Protein AF-A0A2M9LLR1-F1 (afdb_monomer_lite)

Secondary structure (DSSP, 8-state):
--HHHHHHHHHHHHHHHHHHHHHHHHHHHHHHHH--S--EEEEEEE--TT---HHHHHHHHHHHHHTT-EEEEEEEESS---GGG-HHHHHHHHHHHTTS-SEEEES-HHHH-SSHHHHHHHHHHHHHTT-EEEESS-TT-------------------HHHHHHHHHHHHHHHHHHHHHHHS-TT-

pLDDT: mean 81.19, std 18.52, range [30.81, 98.06]

Foldseek 3Di:
DCVPVVVVVVVVQLVLLVVLLVLQVVLQVVLCVVPVAAWEAEEEAAAAPPDPCVVVSVVQQVVSVVVRHHHQYYFYHNDQDALVVGPSSVVRLVCLVVVVGQAYEYAELVRNNPDSVSSVVVSVSSSVSSGHYHYVARSNPDPPDDPDPDDPPDPDPPPPVVVVVVVVVVVVVVVVVVVVVVPDPPD

Radius of gyration: 23.76 Å; chains: 1; bounding box: 39×79×55 Å

Structure (mmCIF, N/CA/C/O backbone):
data_AF-A0A2M9LLR1-F1
#
_entry.id   AF-A0A2M9LLR1-F1
#
loop_
_atom_site.group_PDB
_atom_site.id
_atom_site.type_symbol
_atom_site.label_atom_id
_atom_site.label_alt_id
_atom_site.label_comp_id
_atom_site.label_asym_id
_atom_site.label_entity_id
_atom_site.label_seq_id
_atom_site.pdbx_PDB_ins_code
_atom_site.Cartn_x
_atom_site.Cartn_y
_atom_site.Cartn_z
_atom_site.occupancy
_atom_site.B_iso_or_equiv
_atom_site.auth_seq_id
_atom_site.auth_comp_id
_atom_site.auth_asym_id
_atom_site.auth_atom_id
_atom_site.pdbx_PDB_model_num
ATOM 1 N N . MET A 1 1 ? -4.304 -12.477 -36.040 1.00 52.28 1 MET A N 1
ATOM 2 C CA . MET A 1 1 ? -3.828 -12.483 -34.637 1.00 52.28 1 MET A CA 1
ATOM 3 C C . MET A 1 1 ? -4.154 -11.133 -33.987 1.00 52.28 1 MET A C 1
ATOM 5 O O . MET A 1 1 ? -3.619 -10.141 -34.442 1.00 52.28 1 MET A O 1
ATOM 9 N N . ASN A 1 2 ? -5.002 -10.941 -32.975 1.00 56.09 2 ASN A N 1
ATO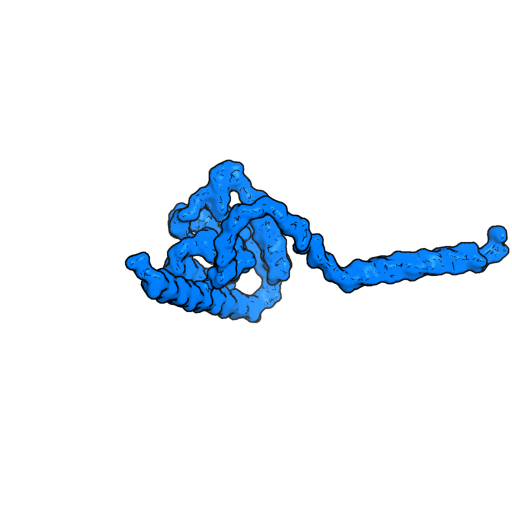M 10 C CA . ASN A 1 2 ? -6.262 -11.576 -32.572 1.00 56.09 2 ASN A CA 1
ATOM 11 C C . ASN A 1 2 ? -6.960 -10.575 -31.607 1.00 56.09 2 ASN A C 1
ATOM 13 O O . ASN A 1 2 ? -6.703 -10.578 -30.403 1.00 56.09 2 ASN A O 1
ATOM 17 N N . LEU A 1 3 ? -7.794 -9.661 -32.126 1.00 68.81 3 LEU A N 1
ATOM 18 C CA . LEU A 1 3 ? -8.479 -8.633 -31.312 1.00 68.81 3 LEU A CA 1
ATOM 19 C C . LEU A 1 3 ? -9.367 -9.259 -30.216 1.00 68.81 3 LEU A C 1
ATOM 21 O O . LEU A 1 3 ? -9.417 -8.753 -29.097 1.00 68.81 3 LEU A O 1
ATOM 25 N N . ALA A 1 4 ? -9.999 -10.401 -30.506 1.00 72.56 4 ALA A N 1
ATOM 26 C CA . ALA A 1 4 ? -10.830 -11.138 -29.551 1.00 72.56 4 ALA A CA 1
ATOM 27 C C . ALA A 1 4 ? -10.030 -11.707 -28.360 1.00 72.56 4 ALA A C 1
ATOM 29 O O . ALA A 1 4 ? -10.494 -11.660 -27.218 1.00 72.56 4 ALA A O 1
ATOM 30 N N . THR A 1 5 ? -8.802 -12.185 -28.594 1.00 78.38 5 THR A N 1
ATOM 31 C CA . THR A 1 5 ? -7.925 -12.708 -27.530 1.00 78.38 5 THR A CA 1
ATOM 32 C C . THR A 1 5 ? -7.439 -11.589 -26.609 1.00 78.38 5 THR A C 1
ATOM 34 O O . THR A 1 5 ? -7.431 -11.763 -25.392 1.00 78.38 5 THR A O 1
ATOM 37 N N . ASN A 1 6 ? -7.105 -10.417 -27.161 1.00 74.12 6 ASN A N 1
ATOM 38 C CA . ASN A 1 6 ? -6.705 -9.257 -26.357 1.00 74.12 6 ASN A CA 1
ATOM 39 C C . ASN A 1 6 ? -7.861 -8.722 -25.504 1.00 74.12 6 ASN A C 1
ATOM 41 O O . ASN A 1 6 ? -7.662 -8.436 -24.326 1.00 74.12 6 ASN A O 1
ATOM 45 N N . ARG A 1 7 ? -9.075 -8.650 -26.067 1.00 75.81 7 ARG A N 1
ATOM 46 C CA . ARG A 1 7 ? -10.267 -8.207 -25.331 1.00 75.81 7 ARG A CA 1
ATOM 47 C C . ARG A 1 7 ? -10.606 -9.143 -24.171 1.00 75.81 7 ARG A C 1
ATOM 49 O O . ARG A 1 7 ? -10.890 -8.668 -23.080 1.00 75.81 7 ARG A O 1
ATOM 56 N N . SER A 1 8 ? -10.527 -10.455 -24.390 1.00 75.06 8 SER A N 1
ATOM 57 C CA . SER A 1 8 ? -10.793 -11.443 -23.337 1.00 75.06 8 SER A CA 1
ATOM 58 C C . SER A 1 8 ? -9.793 -11.302 -22.187 1.00 75.06 8 SER A C 1
ATOM 60 O O . SER A 1 8 ? -10.201 -11.161 -21.041 1.00 75.06 8 SER A O 1
ATOM 62 N N . ARG A 1 9 ? -8.488 -11.222 -22.490 1.00 73.38 9 ARG A N 1
ATOM 63 C CA . ARG A 1 9 ? -7.434 -11.010 -21.480 1.00 73.38 9 ARG A CA 1
ATOM 64 C C . ARG A 1 9 ? -7.627 -9.724 -20.677 1.00 73.38 9 ARG A C 1
ATOM 66 O O . ARG A 1 9 ? -7.435 -9.733 -19.469 1.00 73.38 9 ARG A O 1
ATOM 73 N N . GLN A 1 10 ? -8.026 -8.635 -21.336 1.00 74.50 10 GLN A N 1
ATOM 74 C CA . GLN A 1 10 ? -8.311 -7.370 -20.657 1.00 74.50 10 GLN A CA 1
ATOM 75 C C . GLN A 1 10 ? -9.495 -7.486 -19.697 1.00 74.50 10 GLN A C 1
ATOM 77 O O . GLN A 1 10 ? -9.383 -7.040 -18.562 1.00 74.50 10 GLN A O 1
ATOM 82 N N . LEU A 1 11 ? -10.597 -8.113 -20.121 1.00 76.44 11 LEU A N 1
ATOM 83 C CA . LEU A 1 11 ? -11.769 -8.307 -19.264 1.00 76.44 11 LEU A CA 1
ATOM 84 C C . LEU A 1 11 ? -11.443 -9.163 -18.034 1.00 76.44 11 LEU A C 1
ATOM 86 O O . LEU A 1 11 ? -11.833 -8.792 -16.929 1.00 76.44 11 LEU A O 1
ATOM 90 N N . PHE A 1 12 ? -10.678 -10.246 -18.209 1.00 75.56 12 PHE A N 1
ATOM 91 C CA . PHE A 1 12 ? -10.213 -11.069 -17.089 1.00 75.56 12 PHE A CA 1
ATOM 92 C C . PHE A 1 12 ? -9.346 -10.259 -16.118 1.00 75.56 12 PHE A C 1
ATOM 94 O O . PHE A 1 12 ? -9.668 -10.196 -14.934 1.00 75.56 12 PHE A O 1
ATOM 101 N N . ALA A 1 13 ? -8.331 -9.546 -16.615 1.00 75.00 13 ALA A N 1
ATOM 102 C CA . ALA A 1 13 ? -7.465 -8.722 -15.771 1.00 75.00 13 ALA A CA 1
ATOM 103 C C . ALA A 1 13 ? -8.236 -7.615 -15.025 1.00 75.00 13 ALA A C 1
ATOM 105 O O . ALA A 1 13 ? -7.942 -7.321 -13.870 1.00 75.00 13 ALA A O 1
ATOM 106 N N . THR A 1 14 ? -9.248 -7.006 -15.653 1.00 83.19 14 THR A N 1
ATOM 107 C CA . THR A 1 14 ? -10.120 -6.030 -14.984 1.00 83.19 14 THR A CA 1
ATOM 108 C C . THR A 1 14 ? -10.959 -6.679 -13.887 1.00 83.19 14 THR A C 1
ATOM 110 O O . THR A 1 14 ? -11.042 -6.124 -12.794 1.00 83.19 14 THR A O 1
ATOM 113 N N . SER A 1 15 ? -11.549 -7.851 -14.148 1.00 87.94 15 SER A N 1
ATOM 114 C CA . SER A 1 15 ? -12.331 -8.577 -13.139 1.00 87.94 15 SER A CA 1
ATOM 115 C C . SER A 1 15 ? -11.479 -8.993 -11.939 1.00 87.94 15 SER A C 1
ATOM 117 O O . SER A 1 15 ? -11.919 -8.899 -10.796 1.00 87.94 15 SER A O 1
ATOM 119 N N . GLU A 1 16 ? -10.227 -9.369 -12.187 1.00 92.56 16 GLU A N 1
ATOM 120 C CA . GLU A 1 16 ? -9.299 -9.776 -11.143 1.00 92.56 16 GLU A CA 1
ATOM 121 C C . GLU A 1 16 ? -8.815 -8.586 -10.311 1.00 92.56 16 GLU A C 1
ATOM 123 O O . GLU A 1 16 ? -8.871 -8.634 -9.085 1.00 92.56 16 GLU A O 1
ATOM 128 N N . LYS A 1 17 ? -8.443 -7.472 -10.953 1.00 93.38 17 LYS A N 1
ATOM 129 C CA . LYS A 1 17 ? -8.099 -6.228 -10.247 1.00 93.38 17 LYS A CA 1
ATOM 130 C C . LYS A 1 17 ? -9.261 -5.688 -9.411 1.00 93.38 17 LYS A C 1
ATOM 132 O O . LYS A 1 17 ? -9.021 -5.171 -8.325 1.00 93.38 17 LYS A O 1
ATOM 137 N N . GLN A 1 18 ? -10.502 -5.833 -9.881 1.00 93.94 18 GLN A N 1
ATOM 138 C CA . GLN A 1 18 ? -11.682 -5.479 -9.089 1.00 93.94 18 GLN A CA 1
ATOM 139 C C . GLN A 1 18 ? -11.809 -6.372 -7.850 1.00 93.94 18 GLN A C 1
ATOM 141 O O . GLN A 1 18 ? -11.953 -5.854 -6.748 1.00 93.94 18 GLN A O 1
ATOM 146 N N . ARG A 1 19 ? -11.668 -7.695 -8.000 1.00 96.06 19 ARG A N 1
ATOM 147 C CA . ARG A 1 19 ? -11.695 -8.630 -6.865 1.00 96.06 19 ARG A CA 1
ATOM 148 C C . ARG A 1 19 ? -10.631 -8.291 -5.814 1.00 96.06 19 ARG A C 1
ATOM 150 O O . ARG A 1 19 ? -10.919 -8.333 -4.622 1.00 96.06 19 ARG A O 1
ATOM 157 N N . LEU A 1 20 ? -9.411 -7.960 -6.240 1.00 97.00 20 LEU A N 1
ATOM 158 C CA . LEU A 1 20 ? -8.318 -7.600 -5.326 1.00 97.00 20 LEU A CA 1
ATOM 159 C C . LEU A 1 20 ? -8.561 -6.250 -4.641 1.00 97.00 20 LEU A C 1
ATOM 161 O O . LEU A 1 20 ? -8.298 -6.119 -3.446 1.00 97.00 20 LEU A O 1
ATOM 165 N N . GLN A 1 21 ? -9.144 -5.286 -5.357 1.00 96.19 21 GLN A N 1
ATOM 166 C CA . GLN A 1 21 ? -9.606 -4.033 -4.765 1.00 96.19 21 GLN A CA 1
ATOM 167 C C . GLN A 1 21 ? -10.665 -4.275 -3.682 1.00 96.19 21 GLN A C 1
ATOM 169 O O . GLN A 1 21 ? -10.582 -3.671 -2.611 1.00 96.19 21 GLN A O 1
ATOM 174 N N . ASP A 1 22 ? -11.635 -5.155 -3.939 1.00 95.88 22 ASP A N 1
ATOM 175 C CA . ASP A 1 22 ? -12.692 -5.490 -2.980 1.00 95.88 22 ASP A CA 1
ATOM 176 C C . ASP A 1 22 ? -12.113 -6.198 -1.744 1.00 95.88 22 ASP A C 1
ATOM 178 O O . ASP A 1 22 ? -12.464 -5.850 -0.615 1.00 95.88 22 ASP A O 1
ATOM 182 N N . LEU A 1 23 ? -11.161 -7.120 -1.939 1.00 96.56 23 LEU A N 1
ATOM 183 C CA . LEU A 1 23 ? -10.432 -7.786 -0.854 1.00 96.56 23 LEU A CA 1
ATOM 184 C C . LEU A 1 23 ? -9.700 -6.772 0.036 1.00 96.56 23 LEU A C 1
ATOM 186 O O . LEU A 1 23 ? -9.885 -6.761 1.253 1.00 96.56 23 LEU A O 1
ATOM 190 N N . ARG A 1 24 ? -8.905 -5.879 -0.567 1.00 97.50 24 ARG A N 1
ATOM 191 C CA . ARG A 1 24 ? -8.174 -4.836 0.165 1.00 97.50 24 ARG A CA 1
ATOM 192 C C . ARG A 1 24 ? -9.120 -3.889 0.901 1.00 97.50 24 ARG A C 1
ATOM 194 O O . ARG A 1 24 ? -8.869 -3.545 2.054 1.00 97.50 24 ARG A O 1
ATOM 201 N N . ALA A 1 25 ? -10.193 -3.449 0.243 1.00 95.44 25 ALA A N 1
ATOM 202 C CA . ALA A 1 25 ? -11.180 -2.558 0.842 1.00 95.44 25 ALA A CA 1
ATOM 203 C C . ALA A 1 25 ? -11.867 -3.213 2.047 1.00 95.44 25 ALA A C 1
ATOM 205 O O . ALA A 1 25 ? -11.992 -2.569 3.086 1.00 95.44 25 ALA A O 1
ATOM 206 N N . SER A 1 26 ? -12.236 -4.493 1.935 1.00 95.44 26 SER A N 1
ATOM 207 C CA . SER A 1 26 ? -12.837 -5.262 3.027 1.00 95.44 26 SER A CA 1
ATOM 208 C C . SER A 1 26 ? -11.895 -5.396 4.228 1.00 95.44 26 SER A C 1
ATOM 210 O O . SER A 1 26 ? -12.316 -5.124 5.352 1.00 95.44 26 SER A O 1
ATOM 212 N N . HIS A 1 27 ? -10.614 -5.722 4.007 1.00 95.19 27 HIS A N 1
ATOM 213 C CA . HIS A 1 27 ? -9.617 -5.765 5.084 1.00 95.19 27 HIS A CA 1
ATOM 214 C C . HIS A 1 27 ? -9.467 -4.405 5.771 1.00 95.19 27 HIS A C 1
ATOM 216 O O . HIS A 1 27 ? -9.593 -4.311 6.991 1.00 95.19 27 HIS A O 1
ATOM 222 N N . ASN A 1 28 ? -9.260 -3.335 4.998 1.00 94.62 28 ASN A N 1
ATOM 223 C CA . ASN A 1 28 ? -9.081 -1.997 5.560 1.00 94.62 28 ASN A CA 1
ATOM 224 C C . ASN A 1 28 ? -10.325 -1.514 6.320 1.00 94.62 28 ASN A C 1
ATOM 226 O O . ASN A 1 28 ? -10.191 -0.870 7.358 1.00 94.62 28 ASN A O 1
ATOM 230 N N . GLN A 1 29 ? -11.528 -1.823 5.825 1.00 93.69 29 GLN A N 1
ATOM 231 C CA . GLN A 1 29 ? -12.774 -1.499 6.516 1.00 93.69 29 GLN A CA 1
ATOM 232 C C . GLN A 1 29 ? -12.857 -2.219 7.865 1.00 93.69 29 GLN A C 1
ATOM 234 O O . GLN A 1 29 ? -13.061 -1.559 8.880 1.00 93.69 29 GLN A O 1
ATOM 239 N N . CYS A 1 30 ? -12.633 -3.536 7.886 1.00 92.62 30 CYS A N 1
ATOM 240 C CA . CYS A 1 30 ? -12.633 -4.331 9.116 1.00 92.62 30 CYS A CA 1
ATOM 241 C C . CYS A 1 30 ? -11.644 -3.767 10.150 1.00 92.62 30 CYS A C 1
ATOM 243 O O . CYS A 1 30 ? -11.987 -3.572 11.314 1.00 92.62 30 CYS A O 1
ATOM 245 N N . ILE A 1 31 ? -10.430 -3.415 9.717 1.00 90.31 31 ILE A N 1
ATOM 246 C CA . ILE A 1 31 ? -9.400 -2.841 10.591 1.00 90.31 31 ILE A CA 1
ATOM 247 C C . ILE A 1 31 ? -9.836 -1.481 11.148 1.00 90.31 31 ILE A C 1
ATOM 249 O O . ILE A 1 31 ? -9.691 -1.244 12.344 1.00 90.31 31 ILE A O 1
ATOM 253 N N . ASN A 1 32 ? -10.393 -0.599 10.315 1.00 88.81 32 ASN A N 1
ATOM 254 C CA . ASN A 1 32 ? -10.867 0.715 10.760 1.00 88.81 32 ASN A CA 1
ATOM 255 C C . ASN A 1 32 ? -12.050 0.614 11.739 1.00 88.81 32 ASN A C 1
ATOM 257 O O . ASN A 1 32 ? -12.166 1.442 12.640 1.00 88.81 32 ASN A O 1
ATOM 261 N N . GLU A 1 33 ? -12.908 -0.398 11.588 1.00 90.31 33 GLU A N 1
ATOM 262 C CA . GLU A 1 33 ? -14.006 -0.681 12.520 1.00 90.31 33 GLU A CA 1
ATOM 263 C C . GLU A 1 33 ? -13.491 -1.220 13.862 1.00 90.31 33 GLU A C 1
ATOM 265 O O . GLU A 1 33 ? -13.929 -0.766 14.920 1.00 90.31 33 GLU A O 1
ATOM 270 N N . LEU A 1 34 ? -12.530 -2.149 13.834 1.00 88.38 34 LEU A N 1
ATOM 271 C CA . LEU A 1 34 ? -11.910 -2.708 15.040 1.00 88.38 34 LEU A CA 1
ATOM 272 C C . LEU A 1 34 ? -11.050 -1.682 15.786 1.00 88.38 34 LEU A C 1
ATOM 274 O O . LEU A 1 34 ? -10.883 -1.768 17.005 1.00 88.38 34 LEU A O 1
ATOM 278 N N . PHE A 1 35 ? -10.490 -0.715 15.061 1.00 87.44 35 PHE A N 1
ATOM 279 C CA . PHE A 1 35 ? -9.485 0.196 15.576 1.00 87.44 35 PHE A CA 1
ATOM 280 C C . PHE A 1 35 ? -9.691 1.643 15.095 1.00 87.44 35 PHE A C 1
ATOM 282 O O . PHE A 1 35 ? -8.967 2.116 14.219 1.00 87.44 35 PHE A O 1
ATOM 289 N N . PRO A 1 36 ? -10.608 2.396 15.722 1.00 82.94 36 PRO A N 1
ATOM 290 C CA . PRO A 1 36 ? -11.066 3.695 15.219 1.00 82.94 36 PRO A CA 1
ATOM 291 C C . PRO A 1 36 ? -10.065 4.852 15.392 1.00 82.94 36 PRO A C 1
ATOM 293 O O . PRO A 1 36 ? -10.331 5.972 14.961 1.00 82.94 36 PRO A O 1
ATOM 296 N N . THR A 1 37 ? -8.934 4.632 16.063 1.00 84.69 37 THR A N 1
ATOM 297 C CA . THR A 1 37 ? -7.925 5.672 16.299 1.00 84.69 37 THR A CA 1
ATOM 298 C C . THR A 1 37 ? -6.991 5.838 15.097 1.00 84.69 37 THR A C 1
ATOM 300 O O . THR A 1 37 ? -6.647 4.833 14.472 1.00 84.69 37 THR A O 1
ATOM 303 N N . PRO A 1 38 ? -6.488 7.062 14.829 1.00 79.12 38 PRO A N 1
ATOM 304 C CA . PRO A 1 38 ? -5.433 7.301 13.847 1.00 79.12 38 PRO A CA 1
ATOM 305 C C . PRO A 1 38 ? -4.266 6.329 14.006 1.00 79.12 38 PRO A C 1
ATOM 307 O O . PRO A 1 38 ? -3.819 6.053 15.121 1.00 79.12 38 PRO A O 1
ATOM 310 N N . ARG A 1 39 ? -3.783 5.809 12.878 1.00 82.31 39 ARG A N 1
ATOM 311 C CA . ARG A 1 39 ? -2.788 4.733 12.830 1.00 82.31 39 ARG A CA 1
ATOM 312 C C . ARG A 1 39 ? -1.532 5.177 12.093 1.00 82.31 39 ARG A C 1
ATOM 314 O O . ARG A 1 39 ? -1.634 5.919 11.115 1.00 82.31 39 ARG A O 1
ATOM 321 N N . GLY A 1 40 ? -0.380 4.713 12.571 1.00 93.62 40 GLY A N 1
ATOM 322 C CA . GLY A 1 40 ? 0.891 4.899 11.882 1.00 93.62 40 GLY A CA 1
ATOM 323 C C . GLY A 1 40 ? 0.955 3.968 10.676 1.00 93.62 40 GLY A C 1
ATOM 324 O O . GLY A 1 40 ? 0.631 2.788 10.808 1.00 93.62 40 GLY A O 1
ATOM 325 N N . VAL A 1 41 ? 1.338 4.485 9.514 1.00 96.19 41 VAL A N 1
ATOM 326 C CA . VAL A 1 41 ? 1.592 3.686 8.309 1.00 96.19 41 VAL A CA 1
ATOM 327 C C . VAL A 1 41 ? 2.987 3.985 7.780 1.00 96.19 41 VAL A C 1
ATOM 329 O O . VAL A 1 41 ? 3.443 5.125 7.845 1.00 96.19 41 VAL A O 1
ATOM 332 N N . VAL A 1 42 ? 3.662 2.967 7.254 1.00 97.25 42 VAL A N 1
ATOM 333 C CA . VAL A 1 42 ? 4.939 3.137 6.550 1.00 97.25 42 VAL A CA 1
ATOM 334 C C . VAL A 1 42 ? 4.657 3.682 5.154 1.00 97.25 42 VAL A C 1
ATOM 336 O O . VAL A 1 42 ? 3.858 3.100 4.417 1.00 97.25 42 VAL A O 1
ATOM 339 N N . ALA A 1 43 ? 5.302 4.774 4.761 1.00 96.94 43 ALA A N 1
ATOM 340 C CA . ALA A 1 43 ? 5.310 5.189 3.367 1.00 96.94 43 ALA A CA 1
ATOM 341 C C . ALA A 1 43 ? 6.330 4.339 2.603 1.00 96.94 43 ALA A C 1
ATOM 343 O O . ALA A 1 43 ? 7.498 4.281 2.978 1.00 96.94 43 ALA A O 1
ATOM 344 N N . TYR A 1 44 ? 5.898 3.661 1.538 1.00 96.75 44 TYR A N 1
ATOM 345 C CA . TYR A 1 44 ? 6.779 2.814 0.736 1.00 96.75 44 TYR A CA 1
ATOM 346 C C . TYR A 1 44 ? 6.795 3.208 -0.742 1.00 96.75 44 TYR A C 1
ATOM 348 O O . TYR A 1 44 ? 5.747 3.367 -1.378 1.00 96.75 44 TYR A O 1
ATOM 356 N N . ALA A 1 45 ? 8.001 3.325 -1.300 1.00 94.94 45 ALA A N 1
ATOM 357 C CA . ALA A 1 45 ? 8.227 3.683 -2.695 1.00 94.94 45 ALA A CA 1
ATOM 358 C C . ALA A 1 45 ? 9.323 2.827 -3.347 1.00 94.94 45 ALA A C 1
ATOM 360 O O . ALA A 1 45 ? 10.306 2.449 -2.718 1.00 94.94 45 ALA A O 1
ATOM 361 N N . VAL A 1 46 ? 9.182 2.567 -4.648 1.00 92.69 46 VAL A N 1
ATOM 362 C CA . VAL A 1 46 ? 10.279 2.050 -5.476 1.00 92.69 46 VAL A CA 1
ATOM 363 C C . VAL A 1 46 ? 10.828 3.215 -6.292 1.00 92.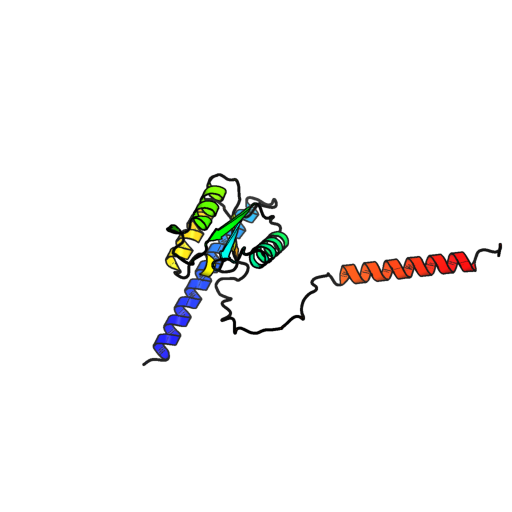69 46 VAL A C 1
ATOM 365 O O . VAL A 1 46 ? 10.108 3.777 -7.121 1.00 92.69 46 VAL A O 1
ATOM 368 N N . THR A 1 47 ? 12.074 3.609 -6.042 1.00 88.94 47 THR A N 1
ATOM 369 C CA . THR A 1 47 ? 12.708 4.785 -6.652 1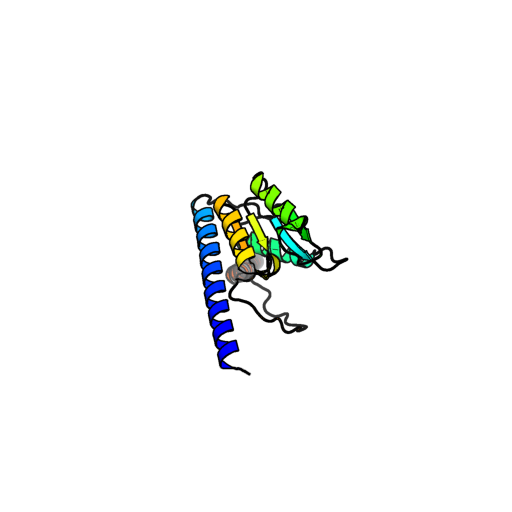.00 88.94 47 THR A CA 1
ATOM 370 C C . THR A 1 47 ? 13.747 4.380 -7.695 1.00 88.94 47 THR A C 1
ATOM 372 O O . THR A 1 47 ? 14.178 3.233 -7.769 1.00 88.94 47 THR A O 1
ATOM 375 N N . ALA A 1 48 ? 14.129 5.319 -8.561 1.00 84.75 48 ALA A N 1
ATOM 376 C CA . ALA A 1 48 ? 15.267 5.123 -9.454 1.00 84.75 48 ALA A CA 1
ATOM 377 C C . ALA A 1 48 ? 16.587 5.313 -8.690 1.00 84.75 48 ALA A C 1
ATOM 379 O O . ALA A 1 48 ? 16.629 6.038 -7.698 1.00 84.75 48 ALA A O 1
ATOM 380 N N . ASP A 1 49 ? 17.671 4.716 -9.188 1.00 82.44 49 ASP A N 1
ATOM 381 C CA . ASP A 1 49 ? 19.000 4.889 -8.596 1.00 82.44 49 ASP A CA 1
ATOM 382 C C . ASP A 1 49 ? 19.389 6.378 -8.524 1.00 82.44 49 ASP A C 1
ATOM 384 O O .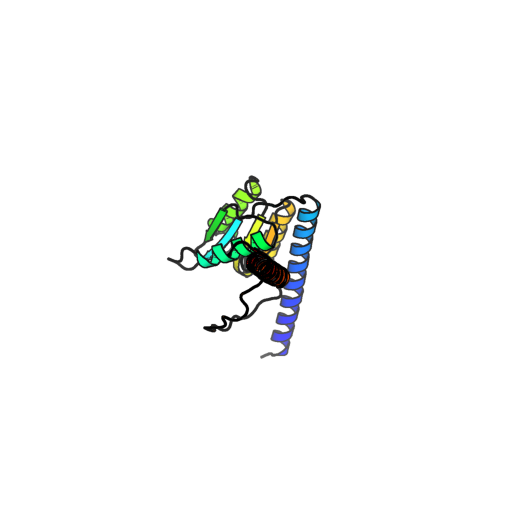 ASP A 1 49 ? 19.169 7.140 -9.470 1.00 82.44 49 ASP A O 1
ATOM 388 N N . GLY A 1 50 ? 19.911 6.800 -7.373 1.00 77.94 50 GLY A N 1
ATOM 389 C CA . GLY A 1 50 ? 20.221 8.200 -7.072 1.00 77.94 50 GLY A CA 1
ATOM 390 C C . GLY A 1 50 ? 19.019 9.118 -6.797 1.00 77.94 50 GLY A C 1
ATOM 391 O O . GLY A 1 50 ? 19.232 10.308 -6.569 1.00 77.94 50 GLY A O 1
ATOM 392 N N . ASN A 1 51 ? 17.777 8.615 -6.801 1.00 82.44 51 ASN A N 1
ATOM 393 C CA . ASN A 1 51 ? 16.595 9.366 -6.365 1.00 82.44 51 ASN A CA 1
ATOM 394 C C . ASN A 1 51 ? 16.262 9.026 -4.903 1.00 82.44 51 ASN A C 1
ATOM 396 O O . ASN A 1 51 ? 16.021 7.868 -4.562 1.00 82.44 51 ASN A O 1
ATOM 400 N N . ASP A 1 52 ? 16.215 10.053 -4.057 1.00 82.31 52 ASP A N 1
ATOM 401 C CA . ASP A 1 52 ? 15.875 9.949 -2.634 1.00 82.31 52 ASP A CA 1
ATOM 402 C C . ASP A 1 52 ? 14.369 9.757 -2.375 1.00 82.31 52 ASP A C 1
ATOM 404 O O . ASP A 1 52 ? 13.954 9.586 -1.233 1.00 82.31 52 ASP A O 1
ATOM 408 N N . GLY A 1 53 ? 13.538 9.819 -3.422 1.00 85.31 53 GLY A N 1
ATOM 409 C CA . GLY A 1 53 ? 12.092 9.644 -3.325 1.00 85.31 53 GLY A CA 1
ATOM 410 C C . GLY A 1 53 ? 11.384 10.774 -2.581 1.00 85.31 53 GLY A C 1
ATOM 411 O O . GLY A 1 53 ? 10.209 10.634 -2.244 1.00 85.31 53 GLY A O 1
ATOM 412 N N . SER A 1 54 ? 12.051 11.905 -2.310 1.00 88.69 54 SER A N 1
ATOM 413 C CA . SER A 1 54 ? 11.526 12.969 -1.442 1.00 88.69 54 SER A CA 1
ATOM 414 C C . SER A 1 54 ? 10.136 13.459 -1.864 1.00 88.69 54 SER A C 1
ATOM 416 O O . SER A 1 54 ? 9.281 13.761 -1.023 1.00 88.69 54 SER A O 1
ATOM 418 N N . LYS A 1 55 ? 9.878 13.537 -3.176 1.00 88.06 55 LYS A N 1
ATOM 419 C CA . LYS A 1 55 ? 8.576 13.959 -3.719 1.00 88.06 55 LYS A CA 1
ATOM 420 C C . LYS A 1 55 ? 7.520 12.873 -3.557 1.00 88.06 55 LYS A C 1
ATOM 422 O O . LYS A 1 55 ? 6.398 13.179 -3.155 1.00 88.06 55 LYS A O 1
ATOM 427 N N . GLU A 1 56 ? 7.878 11.635 -3.864 1.00 90.31 56 GLU A N 1
ATOM 428 C CA . GLU A 1 56 ? 7.031 10.458 -3.728 1.00 90.31 56 GLU A CA 1
ATOM 429 C C . GLU A 1 56 ? 6.602 10.278 -2.269 1.00 90.31 56 GLU A C 1
ATOM 431 O O . GLU A 1 56 ? 5.404 10.221 -1.994 1.00 90.31 56 GLU A O 1
ATOM 436 N N . PHE A 1 57 ? 7.540 10.320 -1.322 1.00 94.38 57 PHE A N 1
ATOM 437 C CA . PHE A 1 57 ? 7.233 10.242 0.105 1.00 94.38 57 PHE A CA 1
ATOM 438 C C . PHE A 1 57 ? 6.368 11.408 0.571 1.00 94.38 57 PHE A C 1
ATOM 440 O O . PHE A 1 57 ? 5.350 11.189 1.220 1.00 94.38 57 PHE A O 1
ATOM 447 N N . SER A 1 58 ? 6.672 12.644 0.165 1.00 92.00 58 SER A N 1
ATOM 448 C CA . SER A 1 58 ? 5.820 13.796 0.502 1.00 92.00 58 SER A CA 1
ATOM 449 C C . SER A 1 58 ? 4.370 13.605 0.038 1.00 92.00 58 SER A C 1
ATOM 451 O O . SER A 1 58 ? 3.434 13.927 0.772 1.00 92.00 58 SER A O 1
ATOM 453 N N . GLN A 1 59 ? 4.171 13.037 -1.156 1.00 93.44 59 GLN A N 1
ATOM 454 C CA . GLN A 1 59 ? 2.843 12.706 -1.665 1.00 93.44 59 GLN A CA 1
ATOM 455 C C . GLN A 1 59 ? 2.176 11.596 -0.839 1.00 93.44 59 GLN A C 1
ATOM 457 O O . GLN A 1 59 ? 1.001 11.728 -0.494 1.00 93.44 59 GLN A O 1
ATOM 462 N N . LEU A 1 60 ? 2.898 10.519 -0.520 1.00 95.31 60 LEU A N 1
ATOM 463 C CA . LEU A 1 60 ? 2.381 9.409 0.286 1.00 95.31 60 LEU A CA 1
ATOM 464 C C . LEU A 1 60 ? 1.947 9.890 1.675 1.00 95.31 60 LEU A C 1
ATOM 466 O O . LEU A 1 60 ? 0.819 9.624 2.083 1.00 95.31 60 LEU A O 1
ATOM 470 N N . ARG A 1 61 ? 2.775 10.688 2.357 1.00 93.44 61 ARG A N 1
ATOM 471 C CA . ARG A 1 61 ? 2.448 11.261 3.671 1.00 93.44 61 ARG A CA 1
ATOM 472 C C . ARG A 1 61 ? 1.208 12.144 3.621 1.00 93.44 61 ARG A C 1
ATOM 474 O O . ARG A 1 61 ? 0.327 12.015 4.467 1.00 93.44 61 ARG A O 1
ATOM 481 N N . GLN A 1 62 ? 1.101 13.007 2.608 1.00 93.25 62 GLN A N 1
ATOM 482 C CA . GLN A 1 62 ? -0.077 13.858 2.436 1.00 93.25 62 GLN A CA 1
ATOM 483 C C . GLN A 1 62 ? -1.354 13.026 2.246 1.00 93.25 62 GLN A C 1
ATOM 485 O O . GLN A 1 62 ? -2.404 13.370 2.787 1.00 93.25 62 GLN A O 1
ATOM 490 N N . GLN A 1 63 ? -1.274 11.928 1.492 1.00 93.56 63 GLN A N 1
ATOM 491 C CA . GLN A 1 63 ? -2.408 11.027 1.288 1.00 93.56 63 GLN A CA 1
ATOM 492 C C . GLN A 1 63 ? -2.755 10.250 2.562 1.00 93.56 63 GLN A C 1
ATOM 494 O O . GLN A 1 63 ? -3.929 10.180 2.912 1.00 93.56 63 GLN A O 1
ATOM 499 N N . ALA A 1 64 ? -1.765 9.742 3.300 1.00 92.44 64 ALA A N 1
ATOM 500 C CA . ALA A 1 64 ? -1.993 9.092 4.591 1.00 92.44 64 ALA A CA 1
ATOM 501 C C . ALA A 1 64 ? -2.736 10.027 5.560 1.00 92.44 64 ALA A C 1
ATOM 503 O O . ALA A 1 64 ? -3.773 9.651 6.106 1.00 92.44 64 ALA A O 1
ATOM 504 N N . GLN A 1 65 ? -2.279 11.278 5.674 1.00 92.31 65 GLN A N 1
ATOM 505 C CA . GLN A 1 65 ? -2.914 12.309 6.502 1.00 92.31 65 GLN A CA 1
ATOM 506 C C . GLN A 1 65 ? -4.341 12.630 6.062 1.00 92.31 65 GLN A C 1
ATOM 508 O O . GLN A 1 65 ? -5.227 12.756 6.906 1.00 92.31 65 GLN A O 1
ATOM 513 N N . ALA A 1 66 ? -4.597 12.710 4.753 1.00 89.81 66 ALA A N 1
ATOM 514 C CA . ALA A 1 66 ? -5.946 12.912 4.226 1.00 89.81 66 ALA A CA 1
ATOM 515 C C . ALA A 1 66 ? -6.906 11.763 4.589 1.00 89.81 66 ALA A C 1
ATOM 517 O O . ALA A 1 66 ? -8.113 11.980 4.684 1.00 89.81 66 ALA A O 1
ATOM 518 N N . HIS A 1 67 ? -6.372 10.564 4.830 1.00 85.56 67 HIS A N 1
ATOM 519 C CA . HIS A 1 67 ? -7.113 9.395 5.299 1.00 85.56 67 HIS A CA 1
ATOM 520 C C . HIS A 1 67 ? -7.136 9.243 6.832 1.00 85.56 67 HIS A C 1
ATOM 522 O O . HIS A 1 67 ? -7.666 8.256 7.330 1.00 85.56 67 HIS A O 1
ATOM 528 N N . GLY A 1 68 ? -6.614 10.215 7.591 1.00 88.62 68 GLY A N 1
ATOM 529 C CA . GLY A 1 68 ? -6.588 10.165 9.057 1.00 88.62 68 GLY A CA 1
ATOM 530 C C . GLY A 1 68 ? -5.473 9.289 9.637 1.00 88.62 68 GLY A C 1
ATOM 531 O O . GLY A 1 68 ? -5.513 8.949 10.818 1.00 88.62 68 GLY A O 1
ATOM 532 N N . HIS A 1 69 ? -4.475 8.934 8.828 1.00 91.69 69 HIS A N 1
ATOM 533 C CA . HIS A 1 69 ? -3.278 8.207 9.244 1.00 91.69 69 HIS A CA 1
ATOM 534 C C . HIS A 1 69 ? -2.080 9.153 9.328 1.00 91.69 69 HIS A C 1
ATOM 536 O O . HIS A 1 69 ? -2.064 10.220 8.717 1.00 91.69 69 HIS A O 1
ATOM 542 N N . PHE A 1 70 ? -1.055 8.772 10.078 1.00 90.38 70 PHE A N 1
ATOM 543 C CA . PHE A 1 70 ? 0.209 9.503 10.098 1.00 90.38 70 PHE A CA 1
ATOM 544 C C . PHE A 1 70 ? 1.331 8.608 9.595 1.00 90.38 70 PHE A C 1
ATOM 546 O O . PHE A 1 70 ? 1.247 7.383 9.650 1.00 90.38 70 PHE A O 1
ATOM 553 N N . ASP A 1 71 ? 2.373 9.239 9.077 1.00 86.69 71 ASP A N 1
ATOM 554 C CA . ASP A 1 71 ? 3.558 8.531 8.628 1.00 86.69 71 ASP A CA 1
ATOM 555 C C . ASP A 1 71 ? 4.416 8.130 9.827 1.00 86.69 71 ASP A C 1
ATOM 557 O O . ASP A 1 71 ? 4.740 8.969 10.672 1.00 86.69 71 ASP A O 1
ATOM 561 N N . SER A 1 72 ? 4.742 6.842 9.915 1.00 86.31 72 SER A N 1
ATOM 562 C CA . SER A 1 72 ? 5.652 6.320 10.933 1.00 86.31 72 SER A CA 1
ATOM 563 C C . SER A 1 72 ? 7.098 6.260 10.448 1.00 86.31 72 SER A C 1
ATOM 565 O O . SER A 1 72 ? 8.014 6.436 11.250 1.00 86.31 72 SER A O 1
ATOM 567 N N . HIS A 1 73 ? 7.308 5.942 9.167 1.00 89.88 73 HIS A N 1
ATOM 568 C CA . HIS A 1 73 ? 8.623 5.636 8.607 1.00 89.88 73 HIS A CA 1
ATOM 569 C C . HIS A 1 73 ? 8.565 5.610 7.074 1.00 89.88 73 HIS A C 1
ATOM 571 O O . HIS A 1 73 ? 7.588 5.121 6.508 1.00 89.88 73 HIS A O 1
ATOM 577 N N . ASP A 1 74 ? 9.647 6.029 6.421 1.00 94.38 74 ASP A N 1
ATOM 578 C CA . ASP A 1 74 ? 9.827 5.886 4.976 1.00 94.38 74 ASP A CA 1
ATOM 579 C C . ASP A 1 74 ? 10.659 4.627 4.678 1.00 94.38 74 ASP A C 1
ATOM 581 O O . ASP A 1 74 ? 11.739 4.442 5.239 1.00 94.38 74 ASP A O 1
ATOM 585 N N . ALA A 1 75 ? 10.196 3.779 3.763 1.00 94.69 75 ALA A N 1
ATOM 586 C CA . ALA A 1 75 ? 10.938 2.623 3.261 1.00 94.69 75 ALA A CA 1
ATOM 587 C C . ALA A 1 75 ? 11.021 2.657 1.729 1.00 94.69 75 ALA A C 1
ATOM 589 O O . ALA A 1 75 ? 10.063 3.032 1.051 1.00 94.69 75 ALA A O 1
ATOM 590 N N . GLN A 1 76 ? 12.154 2.240 1.161 1.00 94.44 76 GLN A N 1
ATOM 591 C CA . GLN A 1 76 ? 12.332 2.221 -0.293 1.00 94.44 76 GLN A CA 1
ATOM 592 C C . GLN A 1 76 ? 13.144 1.047 -0.814 1.00 94.44 76 GLN A C 1
ATOM 594 O O . GLN A 1 76 ? 13.999 0.501 -0.121 1.00 94.44 76 GLN A O 1
ATOM 599 N N . ASP A 1 77 ? 12.928 0.749 -2.093 1.00 93.44 77 ASP A N 1
ATOM 600 C CA . ASP A 1 77 ? 13.800 -0.091 -2.907 1.00 93.44 77 ASP A CA 1
ATOM 601 C C . ASP A 1 77 ? 14.147 0.611 -4.226 1.00 93.44 77 ASP A C 1
ATOM 603 O O . ASP A 1 77 ? 13.381 1.423 -4.735 1.00 93.44 77 ASP A O 1
ATOM 607 N N . ILE A 1 78 ? 15.295 0.269 -4.815 1.00 86.44 78 ILE A N 1
ATOM 608 C CA . ILE A 1 78 ? 15.776 0.871 -6.077 1.00 86.44 78 ILE A CA 1
ATOM 609 C C . ILE A 1 78 ? 15.221 0.129 -7.312 1.00 86.44 78 ILE A C 1
ATOM 611 O O . ILE A 1 78 ? 15.305 0.592 -8.451 1.00 86.44 78 ILE A O 1
ATOM 615 N N . ARG A 1 79 ? 14.683 -1.083 -7.127 1.00 80.38 79 ARG A N 1
ATOM 616 C CA . ARG A 1 79 ? 14.242 -1.951 -8.228 1.00 80.38 79 ARG A CA 1
ATOM 617 C C . ARG A 1 79 ? 12.904 -2.598 -7.925 1.00 80.38 79 ARG A C 1
ATOM 619 O O . ARG A 1 79 ? 12.682 -3.104 -6.831 1.00 80.38 79 ARG A O 1
ATOM 626 N N . GLY A 1 80 ? 12.046 -2.645 -8.942 1.00 69.00 80 GLY A N 1
ATOM 627 C CA . GLY A 1 80 ? 10.808 -3.420 -8.926 1.00 69.00 80 GLY A CA 1
ATOM 628 C C . GLY A 1 80 ? 11.088 -4.905 -9.145 1.00 69.00 80 GLY A C 1
ATOM 629 O O . GLY A 1 80 ? 10.805 -5.428 -10.219 1.00 69.00 80 GLY A O 1
ATOM 630 N N . CYS A 1 81 ? 11.692 -5.561 -8.156 1.00 79.69 81 CYS A N 1
ATOM 631 C CA . CYS A 1 81 ? 11.778 -7.022 -8.077 1.00 79.69 81 CYS A CA 1
ATOM 632 C C . CYS A 1 81 ? 10.552 -7.579 -7.325 1.00 79.69 81 CYS A C 1
ATOM 634 O O . CYS A 1 81 ? 9.779 -6.806 -6.748 1.00 79.69 81 CYS A O 1
ATOM 636 N N . PRO A 1 82 ? 10.335 -8.903 -7.299 1.00 85.69 82 PRO A N 1
ATOM 637 C CA . PRO A 1 82 ? 9.332 -9.510 -6.430 1.00 85.69 82 PRO A CA 1
ATOM 638 C C . PRO A 1 82 ? 9.443 -9.033 -4.961 1.00 85.69 82 PRO A C 1
ATOM 640 O O . PRO A 1 82 ? 10.538 -8.691 -4.505 1.00 85.69 82 PRO A O 1
ATOM 643 N N . PRO A 1 83 ? 8.325 -8.934 -4.212 1.00 86.56 83 PRO A N 1
ATOM 644 C CA . PRO A 1 83 ? 8.317 -8.439 -2.826 1.00 86.56 83 PRO A CA 1
ATOM 645 C C . PRO A 1 83 ? 9.316 -9.125 -1.883 1.00 86.56 83 PRO A C 1
ATOM 647 O O . PRO A 1 83 ? 9.875 -8.492 -0.993 1.00 86.56 83 PRO A O 1
ATOM 650 N N . ASN A 1 84 ? 9.560 -10.420 -2.081 1.00 88.62 84 ASN A N 1
ATOM 651 C CA . ASN A 1 84 ? 10.453 -11.238 -1.260 1.00 88.62 84 ASN A CA 1
ATOM 652 C C . ASN A 1 84 ? 11.950 -10.954 -1.472 1.00 88.62 84 ASN A C 1
ATOM 654 O O . ASN A 1 84 ? 12.752 -11.404 -0.664 1.00 88.62 84 ASN A O 1
ATOM 658 N N . GLU A 1 85 ? 12.327 -10.226 -2.523 1.00 90.19 85 GLU A N 1
ATOM 659 C CA . GLU A 1 85 ? 13.724 -9.872 -2.827 1.00 90.19 85 GLU A CA 1
ATOM 660 C C . GLU A 1 85 ? 14.063 -8.420 -2.457 1.00 90.19 85 GLU A C 1
ATOM 662 O O . GLU A 1 85 ? 15.158 -7.931 -2.737 1.00 90.19 85 GLU A O 1
ATOM 667 N N . ARG A 1 86 ? 13.107 -7.702 -1.867 1.00 92.44 86 ARG A N 1
ATOM 668 C CA . ARG A 1 86 ? 13.186 -6.266 -1.616 1.00 92.44 86 ARG A CA 1
ATOM 669 C C . ARG A 1 86 ? 13.387 -5.977 -0.137 1.00 92.44 86 ARG A C 1
ATOM 671 O O . ARG A 1 86 ? 12.487 -6.198 0.669 1.00 92.44 86 ARG A O 1
ATOM 678 N N . SER A 1 87 ? 14.559 -5.452 0.212 1.00 94.12 87 SER A N 1
ATOM 679 C CA . SER A 1 87 ? 14.930 -5.133 1.596 1.00 94.12 87 SER A CA 1
ATOM 680 C C . SER A 1 87 ? 14.068 -4.022 2.199 1.00 94.12 87 SER A C 1
ATOM 682 O O . SER A 1 87 ? 13.747 -4.055 3.389 1.00 94.12 87 SER A O 1
ATOM 684 N N . GLY A 1 88 ? 13.652 -3.043 1.389 1.00 95.12 88 GLY A N 1
ATOM 685 C CA . GLY A 1 88 ? 12.725 -2.004 1.830 1.00 95.12 88 GLY A CA 1
ATOM 686 C C . GLY A 1 88 ? 11.357 -2.598 2.156 1.00 95.12 88 GLY A C 1
ATOM 687 O O . GLY A 1 88 ? 10.797 -2.327 3.215 1.00 95.12 88 GLY A O 1
ATOM 688 N N . TRP A 1 89 ? 10.849 -3.480 1.293 1.00 96.75 89 TRP A N 1
ATOM 689 C CA . TRP A 1 89 ? 9.596 -4.197 1.548 1.00 96.75 89 TRP A CA 1
ATOM 690 C C . TRP A 1 89 ? 9.678 -5.158 2.742 1.00 96.75 89 TRP A C 1
ATOM 692 O O . TRP A 1 89 ? 8.738 -5.277 3.526 1.00 96.75 89 TRP A O 1
ATOM 702 N N . GLU A 1 90 ? 10.813 -5.825 2.941 1.00 96.06 90 GLU A N 1
ATOM 703 C CA . GLU A 1 90 ? 11.063 -6.618 4.145 1.00 96.06 90 GLU A CA 1
ATOM 704 C C . GLU A 1 90 ? 11.015 -5.756 5.411 1.00 96.06 90 GLU A C 1
ATOM 706 O O . GLU A 1 90 ? 10.389 -6.158 6.389 1.00 96.06 90 GLU A O 1
ATOM 711 N N . THR A 1 91 ? 11.561 -4.539 5.365 1.00 96.31 91 THR A N 1
ATOM 712 C CA . THR A 1 91 ? 11.479 -3.570 6.470 1.00 96.31 91 THR A CA 1
ATOM 713 C C . THR A 1 91 ? 10.029 -3.167 6.764 1.00 96.31 91 THR A C 1
ATOM 715 O O . THR A 1 91 ? 9.624 -3.112 7.927 1.00 96.31 91 THR A O 1
ATOM 718 N N . VAL A 1 92 ? 9.203 -2.954 5.732 1.00 97.38 92 VAL A N 1
ATOM 719 C CA . VAL A 1 92 ? 7.752 -2.732 5.896 1.00 97.38 92 VAL A CA 1
ATOM 720 C C . VAL A 1 92 ? 7.112 -3.918 6.624 1.00 97.38 92 VAL A C 1
ATOM 722 O O . VAL A 1 92 ? 6.389 -3.735 7.603 1.00 97.38 92 VAL A O 1
ATOM 725 N N . ARG A 1 93 ? 7.390 -5.152 6.186 1.00 97.31 93 ARG A N 1
ATOM 726 C CA . ARG A 1 93 ? 6.820 -6.352 6.816 1.00 97.31 93 ARG A CA 1
ATOM 727 C C . ARG A 1 93 ? 7.288 -6.519 8.261 1.00 97.31 93 ARG A C 1
ATOM 729 O O . ARG A 1 93 ? 6.466 -6.827 9.118 1.00 97.31 93 ARG A O 1
ATOM 736 N N . ALA A 1 94 ? 8.565 -6.282 8.546 1.00 96.44 94 ALA A N 1
ATOM 737 C CA . ALA A 1 94 ? 9.115 -6.360 9.897 1.00 96.44 94 ALA A CA 1
ATOM 738 C C . ALA A 1 94 ? 8.455 -5.335 10.830 1.00 96.44 94 ALA A C 1
ATOM 740 O O . ALA A 1 94 ? 7.909 -5.712 11.862 1.00 96.44 94 ALA A O 1
ATOM 741 N N . THR A 1 95 ? 8.388 -4.065 10.425 1.00 95.88 95 THR A N 1
ATOM 742 C CA . THR A 1 95 ? 7.779 -2.995 11.239 1.00 95.88 95 THR A CA 1
ATOM 743 C C . THR A 1 95 ? 6.291 -3.215 11.507 1.00 95.88 95 THR A C 1
ATOM 745 O O . THR A 1 95 ? 5.811 -2.909 12.599 1.00 95.88 95 THR A O 1
ATOM 748 N N . VAL A 1 96 ? 5.553 -3.778 10.546 1.00 96.12 96 VAL A N 1
ATOM 749 C CA . VAL A 1 96 ? 4.152 -4.177 10.741 1.00 96.12 96 VAL A CA 1
ATOM 750 C C . VAL A 1 96 ? 4.042 -5.382 11.672 1.00 96.12 96 VAL A C 1
ATOM 752 O O . VAL A 1 96 ? 3.222 -5.383 12.587 1.00 96.12 96 VAL A O 1
ATOM 755 N N . TYR A 1 97 ? 4.870 -6.405 11.464 1.00 96.31 97 TYR A N 1
ATOM 756 C CA . TYR A 1 97 ? 4.859 -7.625 12.268 1.00 96.31 97 TYR A CA 1
ATOM 757 C C . TYR A 1 97 ? 5.216 -7.365 13.738 1.00 96.31 97 TYR A C 1
ATOM 759 O O . TYR A 1 97 ? 4.589 -7.920 14.635 1.00 96.31 97 TYR A O 1
ATOM 767 N N . GLU A 1 98 ? 6.183 -6.486 13.983 1.00 94.81 98 GLU A N 1
ATOM 768 C CA . GLU A 1 98 ? 6.625 -6.073 15.318 1.00 94.81 98 GLU A CA 1
ATOM 769 C C . GLU A 1 98 ? 5.658 -5.077 15.985 1.00 94.81 98 GLU A C 1
ATOM 771 O O . GLU A 1 98 ? 5.799 -4.773 17.168 1.00 94.81 98 GLU A O 1
ATOM 776 N N . GLY A 1 99 ? 4.657 -4.579 15.251 1.00 92.62 99 GLY A N 1
ATOM 777 C CA . GLY A 1 99 ? 3.651 -3.644 15.757 1.00 92.62 99 GLY A CA 1
ATOM 778 C C . GLY A 1 99 ? 4.114 -2.186 15.840 1.00 92.62 99 GLY A C 1
ATOM 779 O O . GLY A 1 99 ? 3.398 -1.359 16.405 1.00 92.62 99 GLY A O 1
ATOM 780 N N . PHE A 1 100 ? 5.274 -1.846 15.267 1.00 93.00 100 PHE A N 1
ATOM 781 C CA . PHE A 1 100 ? 5.762 -0.464 15.169 1.00 93.00 100 PHE A CA 1
ATOM 782 C C . PHE A 1 100 ? 4.972 0.375 14.163 1.00 93.00 100 PHE A C 1
ATOM 784 O O . PHE A 1 100 ? 4.881 1.594 14.305 1.00 93.00 100 PHE A O 1
ATOM 791 N N . SER A 1 101 ? 4.387 -0.273 13.159 1.00 94.19 101 SER A N 1
ATOM 792 C CA . SER A 1 101 ? 3.461 0.348 12.222 1.00 94.19 101 SER A CA 1
ATOM 793 C C . SER A 1 101 ? 2.204 -0.498 12.085 1.00 94.19 101 SER A C 1
ATOM 795 O O . SER A 1 101 ? 2.197 -1.700 12.337 1.00 94.19 101 SER A O 1
ATOM 797 N N . ASN A 1 102 ? 1.107 0.130 11.689 1.00 95.06 102 ASN A N 1
ATOM 798 C CA . ASN A 1 102 ? -0.182 -0.531 11.535 1.00 95.06 102 ASN A CA 1
ATOM 799 C C . ASN A 1 102 ? -0.553 -0.754 10.074 1.00 95.06 102 ASN A C 1
ATOM 801 O O . ASN A 1 102 ? -1.696 -1.103 9.783 1.00 95.06 102 ASN A O 1
ATOM 805 N N . GLY A 1 103 ? 0.379 -0.527 9.156 1.00 96.62 103 GLY A N 1
ATOM 806 C CA . GLY A 1 103 ? 0.157 -0.753 7.746 1.00 96.62 103 GLY A CA 1
ATOM 807 C C . GLY A 1 103 ? 1.178 -0.056 6.870 1.00 96.62 103 GLY A C 1
ATOM 808 O O . GLY A 1 103 ? 2.196 0.452 7.335 1.00 96.62 103 GLY A O 1
ATOM 809 N N . VAL A 1 104 ? 0.865 -0.015 5.585 1.00 97.81 104 VAL A N 1
ATOM 810 C CA . VAL A 1 104 ? 1.688 0.619 4.562 1.00 97.81 104 VAL A CA 1
ATOM 811 C C . VAL A 1 104 ? 0.822 1.475 3.647 1.00 97.81 104 VAL A C 1
ATOM 813 O O . VAL A 1 104 ? -0.329 1.134 3.357 1.00 97.81 104 VAL A O 1
ATOM 816 N N . ILE A 1 105 ? 1.382 2.579 3.165 1.00 97.56 105 ILE A N 1
ATOM 817 C CA . ILE A 1 105 ? 0.844 3.349 2.050 1.00 97.56 105 ILE A CA 1
ATOM 818 C C . ILE A 1 105 ? 1.819 3.322 0.875 1.00 97.56 105 ILE A C 1
ATOM 820 O O . ILE A 1 105 ? 3.010 3.594 1.019 1.00 97.56 105 ILE A O 1
ATOM 824 N N . VAL A 1 106 ? 1.294 3.004 -0.305 1.00 96.12 106 VAL A N 1
ATOM 825 C CA . VAL A 1 106 ? 2.051 2.953 -1.562 1.00 96.12 106 VAL A CA 1
ATOM 826 C C . VAL A 1 106 ? 1.310 3.696 -2.668 1.00 96.12 106 VAL A C 1
ATOM 828 O O . VAL A 1 106 ? 0.112 3.982 -2.568 1.00 96.12 106 VAL A O 1
ATOM 831 N N . LEU A 1 107 ? 2.009 3.998 -3.761 1.00 94.00 107 LEU A N 1
ATOM 832 C CA . LEU A 1 107 ? 1.414 4.738 -4.870 1.00 94.00 107 LEU A CA 1
ATOM 833 C C . LEU A 1 107 ? 0.317 3.931 -5.577 1.00 94.00 107 LEU A C 1
ATOM 835 O O . LEU A 1 107 ? -0.781 4.443 -5.796 1.00 94.00 107 LEU A O 1
ATOM 839 N N . GLU A 1 108 ? 0.616 2.692 -5.954 1.00 94.69 108 GLU A N 1
ATOM 840 C CA . GLU A 1 108 ? -0.274 1.826 -6.729 1.00 94.69 108 GLU A CA 1
ATOM 841 C C . GLU A 1 108 ? 0.096 0.348 -6.546 1.00 94.69 108 GLU A C 1
ATOM 843 O O . GLU A 1 108 ? 1.144 0.019 -5.990 1.00 94.69 108 GLU A O 1
ATOM 848 N N . GLN A 1 109 ? -0.771 -0.546 -7.019 1.00 94.94 109 GLN A N 1
ATOM 849 C CA . GLN A 1 109 ? -0.604 -1.998 -6.907 1.00 94.94 109 GLN A CA 1
ATOM 850 C C . GLN A 1 109 ? 0.733 -2.478 -7.484 1.00 94.94 109 GLN A C 1
ATOM 852 O O . GLN A 1 109 ? 1.428 -3.276 -6.860 1.00 94.94 109 GLN A O 1
ATOM 857 N N . GLU A 1 110 ? 1.134 -1.930 -8.629 1.00 92.56 110 GLU A N 1
ATOM 858 C CA . GLU A 1 110 ? 2.374 -2.270 -9.323 1.00 92.56 110 GLU A CA 1
ATOM 859 C C . GLU A 1 110 ? 3.639 -1.882 -8.535 1.00 92.56 110 GLU A C 1
ATOM 861 O O . GLU A 1 110 ? 4.707 -2.431 -8.795 1.00 92.56 110 GLU A O 1
ATOM 866 N N . THR A 1 111 ? 3.528 -0.986 -7.542 1.00 93.38 111 THR A N 1
ATOM 867 C CA . THR A 1 111 ? 4.625 -0.703 -6.594 1.00 93.38 111 THR A CA 1
ATOM 868 C C . THR A 1 111 ? 4.888 -1.906 -5.685 1.00 93.38 111 THR A C 1
ATOM 870 O O . THR A 1 111 ? 6.032 -2.177 -5.324 1.00 93.38 111 THR A O 1
ATOM 873 N N . ILE A 1 112 ? 3.840 -2.653 -5.333 1.00 94.75 112 ILE A N 1
ATOM 874 C CA . ILE A 1 112 ? 3.940 -3.858 -4.505 1.00 94.75 112 ILE A CA 1
ATOM 875 C C . ILE A 1 112 ? 4.234 -5.063 -5.375 1.00 94.75 112 ILE A C 1
ATOM 877 O O . ILE A 1 112 ? 5.130 -5.813 -5.060 1.00 94.75 112 ILE A O 1
ATOM 881 N N . SER A 1 113 ? 3.534 -5.288 -6.473 1.00 93.56 113 SER A N 1
ATOM 882 C CA . SER A 1 113 ? 3.879 -6.356 -7.412 1.00 93.56 113 SER A CA 1
ATOM 883 C C . SER A 1 113 ? 3.142 -6.105 -8.709 1.00 93.56 113 SER A C 1
ATOM 885 O O . SER A 1 113 ? 2.000 -5.674 -8.666 1.00 93.56 113 SER A O 1
ATOM 887 N N . SER A 1 114 ? 3.749 -6.390 -9.858 1.00 91.06 114 SER A N 1
ATOM 888 C CA . SER A 1 114 ? 3.016 -6.413 -11.134 1.00 91.06 114 SER A CA 1
ATOM 889 C C . SER A 1 114 ? 2.267 -7.732 -11.357 1.00 91.06 114 SER A C 1
ATOM 891 O O . SER A 1 114 ? 1.292 -7.761 -12.107 1.00 91.06 114 SER A O 1
ATOM 893 N N . ASP A 1 115 ? 2.692 -8.797 -10.676 1.00 92.94 115 ASP A N 1
ATOM 894 C CA . ASP A 1 115 ? 2.028 -10.094 -10.648 1.00 92.94 115 ASP A CA 1
ATOM 895 C C . ASP A 1 115 ? 0.876 -10.088 -9.631 1.00 92.94 115 ASP A C 1
ATOM 897 O O . ASP A 1 115 ? 1.081 -9.754 -8.458 1.00 92.94 115 ASP A O 1
ATOM 901 N N . LEU A 1 116 ? -0.332 -10.422 -10.098 1.00 93.19 116 LEU A N 1
ATOM 902 C CA . LEU A 1 116 ? -1.567 -10.329 -9.311 1.00 93.19 116 LEU A CA 1
ATOM 903 C C . LEU A 1 116 ? -1.638 -11.390 -8.210 1.00 93.19 116 LEU A C 1
ATOM 905 O O . LEU A 1 116 ? -2.172 -11.103 -7.141 1.00 93.19 116 LEU A O 1
ATOM 909 N N . GLU A 1 117 ? -1.056 -12.568 -8.435 1.00 94.81 117 GLU A N 1
ATOM 910 C CA . GLU A 1 117 ? -0.992 -13.627 -7.427 1.00 94.81 117 GLU A CA 1
ATOM 911 C C . GLU A 1 117 ? -0.081 -13.212 -6.266 1.00 94.81 117 GLU A C 1
ATOM 913 O O . GLU A 1 117 ? -0.498 -13.229 -5.107 1.00 94.81 117 GLU A O 1
ATOM 918 N N . SER A 1 118 ? 1.125 -12.731 -6.573 1.00 95.31 118 SER A N 1
ATOM 919 C CA . SER A 1 118 ? 2.050 -12.185 -5.575 1.00 95.31 118 SER A CA 1
ATOM 920 C C . SER A 1 118 ? 1.442 -10.987 -4.837 1.00 95.31 118 SER A C 1
ATOM 922 O O . SER A 1 118 ? 1.607 -10.851 -3.629 1.00 95.31 118 SER A O 1
ATOM 924 N N . TYR A 1 119 ? 0.694 -10.123 -5.533 1.00 96.50 119 TYR A N 1
ATOM 925 C CA . TYR A 1 119 ? -0.012 -9.014 -4.887 1.00 96.50 119 TYR A CA 1
ATOM 926 C C . TYR A 1 119 ? -1.103 -9.499 -3.922 1.00 96.50 119 TYR A C 1
ATOM 928 O O . TYR A 1 119 ? -1.228 -8.973 -2.816 1.00 96.50 119 TYR A O 1
ATOM 936 N N . GLU A 1 120 ? -1.879 -10.516 -4.302 1.00 97.62 120 GLU A N 1
ATOM 937 C CA . GLU A 1 120 ? -2.888 -11.105 -3.421 1.00 97.62 120 GLU A CA 1
ATOM 938 C C . GLU A 1 120 ? -2.270 -11.723 -2.164 1.00 97.62 120 GLU A C 1
ATOM 940 O O . GLU A 1 120 ? -2.830 -11.577 -1.076 1.00 97.62 120 GLU A O 1
ATOM 945 N N . GLN A 1 121 ? -1.122 -12.391 -2.295 1.00 98.00 121 GLN A N 1
ATOM 946 C CA . GLN A 1 121 ? -0.397 -12.944 -1.149 1.00 98.00 121 GLN A CA 1
ATOM 947 C C . GLN A 1 121 ? -0.031 -11.843 -0.148 1.00 98.00 121 GLN A C 1
ATOM 949 O O . GLN A 1 121 ? -0.255 -12.012 1.050 1.00 98.00 121 GLN A O 1
ATOM 954 N N . GLU A 1 122 ? 0.429 -10.684 -0.627 1.00 97.75 122 GLU A N 1
ATOM 955 C CA . GLU A 1 122 ? 0.692 -9.524 0.230 1.00 97.75 122 GLU A CA 1
ATOM 956 C C . GLU A 1 122 ? -0.606 -8.979 0.857 1.00 97.75 122 GLU A C 1
ATOM 958 O O . GLU A 1 122 ? -0.654 -8.756 2.066 1.00 97.75 122 GLU A O 1
ATOM 963 N N . LEU A 1 123 ? -1.706 -8.844 0.100 1.00 98.00 123 LEU A N 1
ATOM 964 C CA . LEU A 1 123 ? -3.004 -8.421 0.660 1.00 98.00 123 LEU A CA 1
ATOM 965 C C . LEU A 1 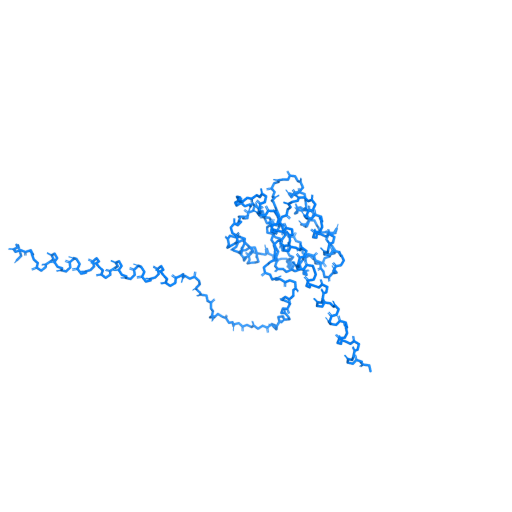123 ? -3.475 -9.323 1.811 1.00 98.00 123 LEU A C 1
ATOM 967 O O . LEU A 1 123 ? -4.002 -8.829 2.813 1.00 98.00 123 LEU A O 1
ATOM 971 N N . ARG A 1 124 ? -3.300 -10.640 1.665 1.00 98.06 124 ARG A N 1
ATOM 972 C CA . ARG A 1 124 ? -3.637 -11.624 2.702 1.00 98.06 124 ARG A CA 1
ATOM 973 C C . ARG A 1 124 ? -2.693 -11.522 3.890 1.00 98.06 124 ARG A C 1
ATOM 975 O O . ARG A 1 124 ? -3.173 -11.472 5.016 1.00 98.06 124 ARG A O 1
ATOM 982 N N . TRP A 1 125 ? -1.389 -11.398 3.651 1.00 97.69 125 TRP A N 1
ATOM 983 C CA . TRP A 1 125 ? -0.392 -11.248 4.710 1.00 97.69 125 TRP A CA 1
ATOM 984 C C . TRP A 1 125 ? -0.692 -10.048 5.623 1.00 97.69 125 TRP A C 1
ATOM 986 O O . TRP A 1 125 ? -0.625 -10.185 6.849 1.00 97.69 125 TRP A O 1
ATOM 996 N N . PHE A 1 126 ? -1.071 -8.901 5.039 1.00 97.56 126 PHE A N 1
ATOM 997 C CA . PHE A 1 126 ? -1.495 -7.706 5.783 1.00 97.56 126 PHE A CA 1
ATOM 998 C C . PHE A 1 126 ? -2.834 -7.929 6.503 1.00 97.56 126 PHE A C 1
ATOM 1000 O O . PHE A 1 126 ? -2.958 -7.599 7.685 1.00 97.56 126 PHE A O 1
ATOM 1007 N N . GLY A 1 127 ? -3.814 -8.541 5.829 1.00 95.81 127 GLY A N 1
ATOM 1008 C CA . GLY A 1 127 ? -5.127 -8.853 6.407 1.00 95.81 127 GLY A CA 1
ATOM 1009 C C . GLY A 1 127 ? -5.051 -9.766 7.632 1.00 95.81 127 GLY A C 1
ATOM 1010 O O . GLY A 1 127 ? -5.633 -9.456 8.667 1.00 95.81 127 GLY A O 1
ATOM 1011 N N . GLU A 1 128 ? -4.260 -10.839 7.562 1.00 96.00 128 GLU A N 1
ATOM 1012 C CA . GLU A 1 128 ? -4.012 -11.777 8.671 1.00 96.00 128 GLU A CA 1
ATOM 1013 C C . GLU A 1 128 ? -3.391 -11.105 9.906 1.00 96.00 128 GLU A C 1
ATOM 1015 O O . GLU A 1 128 ? -3.503 -11.619 11.018 1.00 96.00 128 GLU A O 1
ATOM 1020 N N . ARG A 1 129 ? -2.739 -9.952 9.721 1.00 95.44 129 ARG A N 1
ATOM 1021 C CA . ARG A 1 129 ? -2.080 -9.169 10.778 1.00 95.44 129 ARG A CA 1
ATOM 1022 C C . ARG A 1 129 ? -2.888 -7.949 11.211 1.00 95.44 129 ARG A C 1
ATOM 1024 O O . ARG A 1 129 ? -2.388 -7.147 11.994 1.00 95.44 129 ARG A O 1
ATOM 1031 N N . ASN A 1 130 ? -4.126 -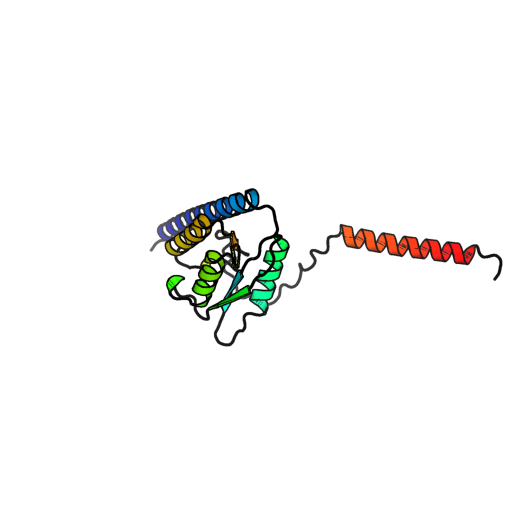7.804 10.732 1.00 94.56 130 ASN A N 1
ATOM 1032 C CA . ASN A 1 130 ? -4.961 -6.618 10.946 1.00 94.56 130 ASN A CA 1
ATOM 1033 C C . ASN A 1 130 ? -4.232 -5.308 10.586 1.00 94.56 130 ASN A C 1
ATOM 1035 O O . ASN A 1 130 ? -4.382 -4.291 11.269 1.00 94.56 130 ASN A O 1
ATOM 1039 N N . ALA A 1 131 ? -3.416 -5.347 9.532 1.00 95.81 131 ALA A N 1
ATOM 1040 C CA . ALA A 1 131 ? -2.618 -4.223 9.073 1.00 95.81 131 ALA A CA 1
ATOM 1041 C C . ALA A 1 131 ? -3.200 -3.617 7.791 1.00 95.81 131 ALA A C 1
ATOM 1043 O O . ALA A 1 131 ? -3.671 -4.323 6.899 1.00 95.81 131 ALA A O 1
ATOM 1044 N N . LEU A 1 132 ? -3.173 -2.289 7.706 1.00 96.06 132 LEU A N 1
ATOM 1045 C CA . LEU A 1 132 ? -3.701 -1.539 6.574 1.00 96.06 132 LEU A CA 1
ATOM 1046 C C . LEU A 1 132 ? -2.781 -1.667 5.360 1.00 96.06 132 LEU A C 1
ATOM 1048 O O . LEU A 1 132 ? -1.558 -1.590 5.474 1.00 96.06 132 LEU A O 1
ATOM 1052 N N . LEU A 1 133 ? -3.383 -1.753 4.178 1.00 97.12 133 LEU A N 1
ATOM 1053 C CA . LEU A 1 133 ? -2.677 -1.573 2.914 1.00 97.12 133 LEU A CA 1
ATOM 1054 C C . LEU A 1 133 ? -3.407 -0.506 2.103 1.00 97.12 133 LEU A C 1
ATOM 1056 O O . LEU A 1 133 ? -4.510 -0.713 1.585 1.00 97.12 133 LEU A O 1
ATOM 1060 N N . LEU A 1 134 ? -2.807 0.677 2.033 1.00 96.06 134 LEU A N 1
ATOM 1061 C CA . LEU A 1 134 ? -3.382 1.856 1.401 1.00 96.06 134 LEU A CA 1
ATOM 1062 C C . LEU A 1 134 ? -2.728 2.084 0.039 1.00 96.06 134 LEU A C 1
ATOM 1064 O O . LEU A 1 134 ? -1.505 2.080 -0.088 1.00 96.06 134 LEU A O 1
ATOM 1068 N N . LEU A 1 135 ? -3.555 2.318 -0.979 1.00 95.69 135 LEU A N 1
ATOM 1069 C CA . LEU A 1 135 ? -3.097 2.716 -2.306 1.00 95.69 135 LEU A CA 1
ATOM 1070 C C . LEU A 1 135 ? -3.545 4.145 -2.589 1.00 95.69 135 LEU A C 1
ATOM 1072 O O . LEU A 1 135 ? -4.735 4.448 -2.483 1.00 95.69 135 LEU A O 1
ATOM 1076 N N . VAL A 1 136 ? -2.628 4.995 -3.049 1.00 94.31 136 VAL A N 1
ATOM 1077 C CA . VAL A 1 136 ? -2.993 6.318 -3.583 1.00 94.31 136 VAL A CA 1
ATOM 1078 C C . VAL A 1 136 ? -3.813 6.175 -4.871 1.00 94.31 136 VAL A C 1
ATOM 1080 O O . VAL A 1 136 ? -4.730 6.955 -5.136 1.00 94.31 136 VAL A O 1
ATOM 1083 N N . ARG A 1 137 ? -3.512 5.160 -5.685 1.00 93.44 137 ARG A N 1
ATOM 1084 C CA . ARG A 1 137 ? -4.269 4.795 -6.885 1.00 93.44 137 ARG A CA 1
ATOM 1085 C C . ARG A 1 137 ? -4.800 3.378 -6.746 1.00 93.44 137 ARG A C 1
ATOM 1087 O O . ARG A 1 137 ? -4.033 2.427 -6.648 1.00 93.44 137 ARG A O 1
ATOM 1094 N N . ALA A 1 138 ? -6.124 3.256 -6.780 1.00 89.94 138 ALA A N 1
ATOM 1095 C CA . ALA A 1 138 ? -6.795 1.964 -6.775 1.00 89.94 138 ALA A CA 1
ATOM 1096 C C . ALA A 1 138 ? -6.366 1.095 -7.969 1.00 89.94 138 ALA A C 1
ATOM 1098 O O . ALA A 1 138 ? -6.081 1.600 -9.056 1.00 89.94 138 ALA A O 1
ATOM 1099 N N . GLU A 1 139 ? -6.422 -0.215 -7.773 1.00 90.75 139 GLU A N 1
ATOM 1100 C CA . GLU A 1 139 ? -6.023 -1.285 -8.684 1.00 90.75 139 GLU A CA 1
ATOM 1101 C C . GLU A 1 139 ? -6.644 -1.119 -10.077 1.00 90.75 139 GLU A C 1
ATOM 1103 O O . GLU A 1 139 ? -5.975 -1.263 -11.103 1.00 90.75 139 GLU A O 1
ATOM 1108 N N . THR A 1 140 ? -7.930 -0.761 -10.115 1.00 82.38 140 THR A N 1
ATOM 1109 C CA . THR A 1 140 ? -8.708 -0.561 -11.345 1.00 82.38 140 THR A CA 1
ATOM 1110 C C . THR A 1 140 ? -8.475 0.802 -12.002 1.00 82.38 140 THR A C 1
ATOM 1112 O O . THR A 1 140 ? -8.752 0.973 -13.191 1.00 82.38 140 THR A O 1
ATOM 1115 N N . LYS A 1 141 ? -7.893 1.773 -11.286 1.00 65.69 141 LYS A N 1
ATOM 1116 C CA . LYS A 1 141 ? -7.497 3.085 -11.820 1.00 65.69 141 LYS A CA 1
ATOM 1117 C C . LYS A 1 141 ? -6.062 3.053 -12.358 1.00 65.69 141 LYS A C 1
ATOM 1119 O O . LYS A 1 141 ? -5.258 3.928 -12.047 1.00 65.69 141 LYS A O 1
ATOM 1124 N N . SER A 1 142 ? -5.746 2.103 -13.240 1.00 45.62 142 SER A N 1
ATOM 1125 C CA . SER A 1 142 ? -4.514 2.191 -14.031 1.00 45.62 142 SER A CA 1
ATOM 1126 C C . SER A 1 142 ? -4.692 3.255 -15.116 1.00 45.62 142 SER A C 1
ATOM 1128 O O . SER A 1 142 ? -5.255 3.014 -16.186 1.00 45.62 142 SER A O 1
ATOM 1130 N N . LYS A 1 143 ? -4.212 4.473 -14.856 1.00 42.66 143 LYS A N 1
ATOM 1131 C CA . LYS A 1 143 ? -3.857 5.362 -15.960 1.00 42.66 143 LYS A CA 1
ATOM 1132 C C . LYS A 1 143 ? -2.538 4.831 -16.504 1.00 42.66 143 LYS A C 1
ATOM 1134 O O . LYS A 1 143 ? -1.507 5.012 -15.866 1.00 42.66 143 LYS A O 1
ATOM 1139 N N . ARG A 1 144 ? -2.536 4.288 -17.729 1.00 38.19 144 ARG A N 1
ATOM 1140 C CA . ARG A 1 144 ? -1.409 4.560 -18.635 1.00 38.19 144 ARG A CA 1
ATOM 1141 C C . ARG A 1 144 ? -1.124 6.049 -18.485 1.00 38.19 144 ARG A C 1
ATOM 1143 O O . ARG A 1 144 ? -1.947 6.851 -18.914 1.00 38.19 144 ARG A O 1
ATOM 1150 N N . SER A 1 145 ? -0.046 6.420 -17.808 1.00 31.44 145 SER A N 1
ATOM 1151 C CA . SER A 1 145 ? 0.373 7.811 -17.770 1.00 31.44 145 SER A CA 1
ATOM 1152 C C . SER A 1 145 ? 0.940 8.101 -19.158 1.00 31.44 145 SER A C 1
ATOM 1154 O O . SER A 1 145 ? 1.977 7.524 -19.500 1.00 31.44 145 SER A O 1
ATOM 1156 N N . PRO A 1 146 ? 0.308 8.934 -20.010 1.00 33.22 146 PRO A N 1
ATOM 1157 C CA . PRO A 1 146 ? 1.112 9.591 -21.014 1.00 33.22 146 PRO A CA 1
ATOM 1158 C C . PRO A 1 146 ? 2.077 10.464 -20.216 1.00 33.22 146 PRO A C 1
ATOM 1160 O O . PRO A 1 146 ? 1.641 11.267 -19.388 1.00 33.22 146 PRO A O 1
ATOM 1163 N N . ARG A 1 147 ? 3.386 10.315 -20.444 1.00 44.16 147 ARG A N 1
ATOM 1164 C CA . ARG A 1 147 ? 4.328 11.384 -20.098 1.00 44.16 147 ARG A CA 1
ATOM 1165 C C . ARG A 1 147 ? 3.702 12.681 -20.608 1.00 44.16 147 ARG A C 1
ATOM 1167 O O . ARG A 1 147 ? 3.485 12.831 -21.807 1.00 44.16 147 ARG A O 1
ATOM 1174 N N . SER A 1 148 ? 3.315 13.571 -19.709 1.00 32.06 148 SER A N 1
ATOM 1175 C CA . SER A 1 148 ? 2.809 14.881 -20.086 1.00 32.06 148 SER A CA 1
ATOM 1176 C C . SER A 1 148 ? 3.334 15.899 -19.088 1.00 32.06 148 SER A C 1
ATOM 1178 O O . SER A 1 148 ? 3.047 15.788 -17.893 1.00 32.06 148 SER A O 1
ATOM 1180 N N . PRO A 1 149 ? 4.138 16.863 -19.560 1.00 38.25 149 PRO A N 1
ATOM 1181 C CA . PRO A 1 149 ? 4.504 18.016 -18.771 1.00 38.25 149 PRO A CA 1
ATOM 1182 C C . PRO A 1 149 ? 3.255 18.892 -18.624 1.00 38.25 149 PRO A C 1
ATOM 1184 O O . PRO A 1 149 ? 2.463 19.014 -19.554 1.00 38.25 149 PRO A O 1
ATOM 1187 N N . LEU A 1 150 ? 3.107 19.520 -17.460 1.00 44.12 150 LEU A N 1
ATOM 1188 C CA . LEU A 1 150 ? 2.197 20.644 -17.221 1.00 44.12 150 LEU A CA 1
ATOM 1189 C C . LEU A 1 150 ? 0.689 20.322 -17.272 1.00 44.12 150 LEU A C 1
ATOM 1191 O O . LEU A 1 150 ? 0.010 20.492 -18.282 1.00 44.12 150 LEU A O 1
ATOM 1195 N N . ARG A 1 151 ? 0.118 20.036 -16.097 1.00 30.81 151 ARG A N 1
ATOM 1196 C CA . ARG A 1 151 ? -1.235 20.516 -15.766 1.00 30.81 151 ARG A CA 1
ATOM 1197 C C . ARG A 1 151 ? -1.347 20.860 -14.282 1.00 30.81 151 ARG A C 1
ATOM 1199 O O . ARG A 1 151 ? -2.033 20.211 -13.504 1.00 30.81 151 ARG A O 1
ATOM 1206 N N . TRP A 1 152 ? -0.628 21.915 -13.913 1.00 41.78 152 TRP A N 1
ATOM 1207 C CA . TRP A 1 152 ? -0.984 22.764 -12.784 1.00 41.78 152 TRP A CA 1
ATOM 1208 C C . TRP A 1 152 ? -2.291 23.476 -13.133 1.00 41.78 152 TRP A C 1
ATOM 1210 O O . TRP A 1 152 ? -2.256 24.405 -13.929 1.00 41.78 152 TRP A O 1
ATOM 1220 N N . LEU A 1 153 ? -3.424 22.985 -12.626 1.00 37.47 153 LEU A N 1
ATOM 1221 C CA . LEU A 1 153 ? -4.668 23.732 -12.361 1.00 37.47 153 LEU A CA 1
ATOM 1222 C C . LEU A 1 153 ? -5.755 22.741 -11.922 1.00 37.47 153 LEU A C 1
ATOM 1224 O O . LEU A 1 153 ? -6.727 22.505 -12.625 1.00 37.47 153 LEU A O 1
ATOM 1228 N N . ASP A 1 154 ? -5.534 22.120 -10.766 1.00 34.88 154 ASP A N 1
ATOM 1229 C CA . ASP A 1 154 ? -6.568 22.013 -9.733 1.00 34.88 154 ASP A CA 1
ATOM 1230 C C . ASP A 1 154 ? -5.864 21.734 -8.399 1.00 34.88 154 ASP A C 1
ATOM 1232 O O . ASP A 1 154 ? -5.803 20.626 -7.871 1.00 34.88 154 ASP A O 1
ATOM 1236 N N . SER A 1 155 ? -5.165 22.761 -7.926 1.00 41.41 155 SER A N 1
ATOM 1237 C CA . SER A 1 155 ? -4.578 22.794 -6.597 1.00 41.41 155 SER A CA 1
ATOM 1238 C C . SER A 1 155 ? -5.279 23.914 -5.861 1.00 41.41 155 SER A C 1
ATOM 1240 O O . SER A 1 155 ? -4.900 25.073 -6.024 1.00 41.41 155 SER A O 1
ATOM 1242 N N . ARG A 1 156 ? -6.325 23.558 -5.110 1.00 38.41 156 ARG A N 1
ATOM 1243 C CA . ARG A 1 156 ? -6.689 24.132 -3.806 1.00 38.41 156 ARG A CA 1
ATOM 1244 C C . ARG A 1 156 ? -7.977 23.473 -3.308 1.00 38.41 156 ARG A C 1
ATOM 1246 O O . ARG A 1 156 ? -9.062 24.034 -3.389 1.00 38.41 156 ARG A O 1
ATOM 1253 N N . GLY A 1 157 ? -7.822 22.326 -2.654 1.00 37.03 157 GLY A N 1
ATOM 1254 C CA . GLY A 1 157 ? -8.724 21.908 -1.581 1.00 37.03 157 GLY A CA 1
ATOM 1255 C C . GLY A 1 157 ? -8.542 22.786 -0.337 1.00 37.03 157 GLY A C 1
ATOM 1256 O O . GLY A 1 157 ? -8.324 22.272 0.751 1.00 37.03 157 GLY A O 1
ATOM 1257 N N . ILE A 1 158 ? -8.586 24.112 -0.499 1.00 48.16 158 ILE A N 1
ATOM 1258 C CA . ILE A 1 158 ? -8.901 25.017 0.604 1.00 48.16 158 ILE A CA 1
ATOM 1259 C C . ILE A 1 158 ? -10.417 25.100 0.561 1.00 48.16 158 ILE A C 1
ATOM 1261 O O . ILE A 1 158 ? -10.977 25.641 -0.392 1.00 48.16 158 ILE A O 1
ATOM 1265 N N . GLY A 1 159 ? -11.084 24.482 1.534 1.00 40.19 159 GLY A N 1
ATOM 1266 C CA . GLY A 1 159 ? -12.539 24.464 1.580 1.00 40.19 159 GLY A CA 1
ATOM 1267 C C . GLY A 1 159 ? -13.079 25.887 1.440 1.00 40.19 159 GLY A C 1
ATOM 1268 O O . GLY A 1 159 ? -12.786 26.743 2.270 1.00 40.19 159 GLY A O 1
ATOM 1269 N N . TRP A 1 160 ? -13.878 26.144 0.401 1.00 48.97 160 TRP A N 1
ATOM 1270 C CA . TRP A 1 160 ? -14.491 27.452 0.119 1.00 48.97 160 TRP A CA 1
ATOM 1271 C C . TRP A 1 160 ? -15.225 28.051 1.331 1.00 48.97 160 TRP A C 1
ATOM 1273 O O . TRP A 1 160 ? -15.316 29.266 1.476 1.00 48.97 160 TRP A O 1
ATOM 1283 N N . ARG A 1 161 ? -15.670 27.194 2.257 1.00 49.53 161 ARG A N 1
ATOM 1284 C CA . ARG A 1 161 ? -16.259 27.573 3.547 1.00 49.53 161 ARG A CA 1
ATOM 1285 C C . ARG A 1 161 ? -15.297 28.332 4.470 1.00 49.53 161 ARG A C 1
ATOM 1287 O O . ARG A 1 161 ? -15.733 29.222 5.188 1.00 49.53 161 ARG A O 1
ATOM 1294 N N . GLN A 1 162 ? -14.003 28.023 4.430 1.00 50.91 162 GLN A N 1
ATOM 1295 C CA . GLN A 1 162 ? -12.986 28.638 5.286 1.00 50.91 162 GLN A CA 1
ATOM 1296 C C . GLN A 1 162 ? -12.521 29.996 4.737 1.00 50.91 162 GLN A C 1
ATOM 1298 O O . GLN A 1 162 ? -12.295 30.925 5.509 1.00 50.91 162 GLN A O 1
ATOM 1303 N N . ILE A 1 163 ? -12.480 30.149 3.407 1.00 54.97 163 ILE A N 1
ATOM 1304 C CA . ILE A 1 163 ? -12.216 31.442 2.750 1.00 54.97 163 ILE A CA 1
ATOM 1305 C C . ILE A 1 163 ? -13.409 32.388 2.933 1.00 54.97 163 ILE A C 1
ATOM 1307 O O . ILE A 1 163 ? -13.216 33.546 3.297 1.00 54.97 163 ILE A O 1
ATOM 1311 N N . ALA A 1 164 ? -14.643 31.899 2.765 1.00 56.94 164 ALA A N 1
ATOM 1312 C CA . ALA A 1 164 ? -15.839 32.707 3.004 1.00 56.94 164 ALA A CA 1
ATOM 1313 C C . ALA A 1 164 ? -15.910 33.222 4.455 1.00 56.94 164 ALA A C 1
ATOM 1315 O O . ALA A 1 164 ? -16.248 34.383 4.674 1.00 56.94 164 ALA A O 1
ATOM 1316 N N . ALA A 1 165 ? -15.522 32.396 5.435 1.00 56.03 165 ALA A N 1
ATOM 1317 C CA . ALA A 1 165 ? -15.482 32.791 6.842 1.00 56.03 165 ALA A CA 1
ATOM 1318 C C . ALA A 1 165 ? -14.408 33.856 7.143 1.00 56.03 165 ALA A C 1
ATOM 1320 O O . ALA A 1 165 ? -14.678 34.788 7.897 1.00 56.03 165 ALA A O 1
ATOM 1321 N N . GLN A 1 166 ? -13.217 33.768 6.537 1.00 56.44 166 GLN A N 1
ATOM 1322 C CA . GLN A 1 166 ? -12.166 34.776 6.737 1.00 56.44 166 GLN A CA 1
ATOM 1323 C C . GLN A 1 166 ? -12.497 36.120 6.079 1.00 56.44 166 GLN A C 1
ATOM 1325 O O . GLN A 1 166 ? -12.238 37.164 6.675 1.00 56.44 166 GLN A O 1
ATOM 1330 N N . VAL A 1 167 ? -13.112 36.116 4.892 1.00 66.94 167 VAL A N 1
ATOM 1331 C CA . VAL A 1 167 ? -13.522 37.361 4.221 1.00 66.94 167 VAL A CA 1
ATOM 1332 C C . VAL A 1 167 ? -14.618 38.072 5.020 1.00 66.94 167 VAL A C 1
ATOM 1334 O O . VAL A 1 167 ? -14.496 39.268 5.268 1.00 66.94 167 VAL A O 1
ATOM 1337 N N . LEU A 1 168 ? -15.624 37.343 5.519 1.00 66.00 168 LEU A N 1
ATOM 1338 C CA . LEU A 1 168 ? -16.672 37.910 6.382 1.00 66.00 168 LEU A CA 1
ATOM 1339 C C . LEU A 1 168 ? -16.113 38.514 7.679 1.00 66.00 168 LEU A C 1
ATOM 1341 O O . LEU A 1 168 ? -16.562 39.581 8.096 1.00 66.00 168 LEU A O 1
ATOM 1345 N N . LEU A 1 169 ? -15.112 37.872 8.292 1.00 66.69 169 LEU A N 1
ATOM 1346 C CA . LEU A 1 169 ? -14.477 38.373 9.513 1.00 66.69 169 LEU A CA 1
ATOM 1347 C C . LEU A 1 169 ? -13.713 39.684 9.260 1.00 66.69 169 LEU A C 1
ATOM 1349 O O . LEU A 1 169 ? -13.833 40.628 10.037 1.00 66.69 169 LEU A O 1
ATOM 1353 N N . ILE A 1 170 ? -12.971 39.771 8.150 1.00 68.44 170 ILE A N 1
ATOM 1354 C CA . ILE A 1 170 ? -12.200 40.972 7.795 1.00 68.44 170 ILE A CA 1
ATOM 1355 C C . ILE A 1 170 ? -13.135 42.149 7.497 1.00 68.44 170 ILE A C 1
ATOM 1357 O O . ILE A 1 170 ? -12.887 43.253 7.987 1.00 68.44 170 ILE A O 1
ATOM 1361 N N . THR A 1 171 ? -14.228 41.925 6.758 1.00 68.69 171 THR A N 1
ATOM 1362 C CA . THR A 1 171 ? -15.203 42.984 6.445 1.00 68.69 171 THR A CA 1
ATOM 1363 C C . THR A 1 171 ? -15.945 43.472 7.693 1.00 68.69 171 THR A C 1
ATOM 1365 O O . THR A 1 171 ? -16.162 44.673 7.846 1.00 68.69 171 THR A O 1
ATOM 1368 N N . ALA A 1 172 ? -16.280 42.578 8.630 1.00 69.06 172 ALA A N 1
ATOM 1369 C CA . ALA A 1 172 ? -16.925 42.963 9.887 1.00 69.06 172 ALA A CA 1
ATOM 1370 C C . ALA A 1 172 ? -16.006 43.818 10.781 1.00 69.06 172 ALA A C 1
ATOM 1372 O O . ALA A 1 172 ? -16.451 44.817 11.345 1.00 69.06 172 ALA A O 1
ATOM 1373 N N . VAL A 1 173 ? -14.714 43.478 10.864 1.00 73.19 173 VAL A N 1
ATOM 1374 C CA . VAL A 1 173 ? -13.733 44.246 11.654 1.00 73.19 173 VAL A CA 1
ATOM 1375 C C . VAL A 1 173 ? -13.482 45.630 11.050 1.00 73.19 173 VAL A C 1
ATOM 1377 O O . VAL A 1 173 ? -13.381 46.609 11.789 1.00 73.19 173 VAL A O 1
ATOM 1380 N N . THR A 1 174 ? -13.442 45.751 9.718 1.00 69.81 174 THR A N 1
ATOM 1381 C CA . THR A 1 174 ? -13.286 47.064 9.065 1.00 69.81 174 THR A CA 1
ATOM 1382 C C . THR A 1 174 ? -14.520 47.945 9.238 1.00 69.81 174 THR A C 1
ATOM 1384 O O . THR A 1 174 ? -14.374 49.126 9.545 1.00 69.81 174 THR A O 1
ATOM 1387 N N . ALA A 1 175 ? -15.730 47.389 9.127 1.00 73.31 175 ALA A N 1
ATOM 1388 C CA . ALA A 1 175 ? -16.959 48.143 9.377 1.00 73.31 175 ALA A CA 1
ATOM 1389 C C . ALA A 1 175 ? -17.052 48.646 10.832 1.00 73.31 175 ALA A C 1
ATOM 1391 O O . ALA A 1 175 ? -17.455 49.788 11.069 1.00 73.31 175 ALA A O 1
ATOM 1392 N N . LEU A 1 176 ? -16.623 47.830 11.803 1.00 72.06 176 LEU A N 1
ATOM 1393 C CA . LEU A 1 176 ? -16.604 48.212 13.218 1.00 72.06 176 LEU A CA 1
ATOM 1394 C C . LEU A 1 176 ? -15.579 49.325 13.503 1.00 72.06 176 LEU A C 1
ATOM 1396 O O . LEU A 1 176 ? -15.908 50.290 14.187 1.00 72.06 176 LEU A O 1
ATOM 1400 N N . MET A 1 177 ? -14.375 49.240 12.927 1.00 71.88 177 MET A N 1
ATOM 1401 C CA . MET A 1 177 ? -13.342 50.279 13.056 1.00 71.88 177 MET A CA 1
ATOM 1402 C C . MET A 1 177 ? -13.778 51.617 12.446 1.00 71.88 177 MET A C 1
ATOM 1404 O O . MET A 1 177 ? -13.586 52.660 13.062 1.00 71.88 177 MET A O 1
ATOM 1408 N N . VAL A 1 178 ? -14.414 51.599 11.269 1.00 72.31 178 VAL A N 1
ATOM 1409 C CA . VAL A 1 178 ? -14.913 52.825 10.619 1.00 72.31 178 VAL A CA 1
ATOM 1410 C C . VAL A 1 178 ? -16.053 53.455 11.422 1.00 72.31 178 VAL A C 1
ATOM 1412 O O . VAL A 1 178 ? -16.102 54.673 11.560 1.00 72.31 178 VAL A O 1
ATOM 1415 N N . THR A 1 179 ? -16.936 52.647 12.013 1.00 71.62 179 THR A N 1
ATOM 1416 C CA . THR A 1 179 ? -18.036 53.166 12.844 1.00 71.62 179 THR A CA 1
ATOM 1417 C C . THR A 1 179 ? -17.520 53.793 14.143 1.00 71.62 179 THR A C 1
ATOM 1419 O O . THR A 1 179 ? -18.047 54.816 14.573 1.00 71.62 179 THR A O 1
ATOM 1422 N N . LEU A 1 180 ? -16.471 53.225 14.747 1.00 67.50 180 LEU A N 1
ATOM 1423 C CA . LEU A 1 180 ? -15.831 53.794 15.938 1.00 67.50 180 LEU A CA 1
ATOM 1424 C C . LEU A 1 180 ? -15.069 55.091 15.628 1.00 67.50 180 LEU A C 1
ATOM 1426 O O . LEU A 1 180 ? -15.088 55.995 16.451 1.00 67.50 180 LEU A O 1
ATOM 1430 N N . LEU A 1 181 ? -14.469 55.220 14.439 1.00 65.81 181 LEU A N 1
ATOM 1431 C CA . LEU A 1 181 ? -13.763 56.442 14.034 1.00 65.81 181 LEU A CA 1
ATOM 1432 C C . LEU A 1 181 ? -14.700 57.615 13.702 1.00 65.81 181 LEU A C 1
ATOM 1434 O O . LEU A 1 181 ? -14.313 58.767 13.851 1.00 65.81 181 LEU A O 1
ATOM 1438 N N . VAL A 1 182 ? -15.914 57.334 13.218 1.00 68.19 182 VAL A N 1
ATOM 1439 C CA . VAL A 1 182 ? -16.889 58.366 12.815 1.00 68.19 182 VAL A CA 1
ATOM 1440 C C . VAL A 1 182 ? -17.742 58.855 13.995 1.00 68.19 182 VAL A C 1
ATOM 1442 O O . VAL A 1 182 ? -18.290 59.951 13.936 1.00 68.19 182 VAL A O 1
ATOM 1445 N N . ASN A 1 183 ? -17.834 58.075 15.077 1.00 58.25 183 ASN A N 1
ATOM 1446 C CA . ASN A 1 183 ? -18.636 58.398 16.264 1.00 58.25 183 ASN A CA 1
ATOM 1447 C C . ASN A 1 183 ? -17.808 58.834 17.482 1.00 58.25 183 ASN A C 1
ATOM 1449 O O . ASN A 1 183 ? -18.343 58.834 18.589 1.00 58.25 183 ASN A O 1
ATOM 1453 N N . ASP A 1 184 ? -16.538 59.200 17.308 1.00 57.62 184 ASP A N 1
ATOM 1454 C CA . ASP A 1 184 ? -15.734 59.784 18.383 1.00 57.62 184 ASP A CA 1
ATOM 1455 C C . ASP A 1 184 ? -15.844 61.323 18.334 1.00 57.62 184 ASP A C 1
ATOM 1457 O O . ASP A 1 184 ? -15.253 61.950 17.455 1.00 57.62 184 ASP A O 1
ATOM 1461 N N . PRO A 1 185 ? -16.619 61.974 19.225 1.00 58.22 185 PRO A N 1
ATOM 1462 C CA . PRO A 1 185 ? -16.840 63.421 19.195 1.00 58.22 185 PRO A CA 1
ATOM 1463 C C . PRO A 1 185 ? -15.666 64.226 19.785 1.00 58.22 185 PRO A C 1
ATOM 1465 O O . PRO A 1 185 ? -15.866 65.350 20.244 1.00 58.22 185 PRO A O 1
ATOM 1468 N N . SER A 1 186 ? -14.459 63.654 19.829 1.00 64.12 186 SER A N 1
ATOM 1469 C CA . SER A 1 186 ? -13.269 64.278 20.420 1.00 64.12 186 SER A CA 1
ATOM 1470 C C . SER A 1 186 ? -12.108 64.529 19.442 1.00 64.12 186 SER A C 1
ATOM 1472 O O . SER A 1 186 ? -11.001 64.850 19.879 1.00 64.12 186 SER A O 1
ATOM 1474 N N . LEU A 1 187 ? -12.381 64.473 18.131 1.00 54.44 187 LEU A N 1
ATOM 1475 C CA . LEU A 1 187 ? -11.522 64.977 17.047 1.00 54.44 187 LEU A CA 1
ATOM 1476 C C . LEU A 1 187 ? -12.106 66.234 16.390 1.00 54.44 187 LEU A C 1
ATOM 1478 O O . LEU A 1 187 ? -13.333 66.259 16.145 1.00 54.44 187 LEU A O 1
#

Sequence (187 aa):
MNLATNRSRQLFATSEKQRLQDLRASHNQCINELFPTPRGVVAYAVTADGNDGSKEFSQLRQQAQAHGHFDSHDAQDIRGCPPNERSGWETVRATVYEGFSNGVIVLEQETISSDLESYEQELRWFGERNALLLLVRAETKSKRSPRSPLRWLDSRGIGWRQIAAQVLLITAVTALMVTLLVNDPSL